Protein AF-A0A842HCB1-F1 (afdb_monomer_lite)

Organism: NCBI:txid1804625

Secondary structure (DSSP, 8-state):
--STTSSSTT-----------------TT--THHHHHHHHHHHHHTTGGGGGGT----HHHHHHHHHHHHHHHHHHHHHHHHHHHTSS--SS-----HHHHHHHHHHHHHHHHHHHH-SSS-HHHHHHHHHHHHHHHHHHHHHHHHHSTTTGGGHHHHHHHHHHHHHHHHHHHHHHHHHHHHHHHHHHHHTTSSS-----------------

Foldseek 3Di:
DPPPPPPVPLDDDDDDPDDDDDDPPDPVQPDLLLLLVLLVLLVSLLCQLVLCVQDPLDDLLSVLSNVSNVLSVVSNVVSVVCCVVVLGVDNNCNVDDPVVVVVVVVVVVVLVCCLRPDPPDSNNCSSLVVLLVSLQVSLVSLCVLCPGPSSVVPNVVSNVSSVVSVVSSVSSVVVVVVVVVVVVVVVVVVVPPPDDDDDDDDDDDDDDDDDD

Radius of gyration: 28.28 Å; chains: 1; bounding box: 53×35×121 Å

Structure (mmCIF, N/CA/C/O backbone):
data_AF-A0A842HCB1-F1
#
_entry.id   AF-A0A842HCB1-F1
#
loop_
_atom_site.group_PDB
_atom_site.id
_atom_site.type_symbol
_atom_site.label_atom_id
_atom_site.label_alt_id
_atom_site.label_comp_id
_atom_site.label_asym_id
_atom_site.label_entity_id
_atom_site.label_seq_id
_atom_site.pdbx_PDB_ins_code
_atom_site.Cartn_x
_atom_site.Cartn_y
_atom_site.Cartn_z
_atom_site.occupancy
_atom_site.B_iso_or_equiv
_atom_site.auth_seq_id
_atom_site.auth_comp_id
_atom_site.auth_asym_id
_atom_site.auth_atom_id
_atom_site.pdbx_PDB_model_num
ATOM 1 N N . MET A 1 1 ? -37.437 2.138 -0.240 1.00 37.62 1 MET A N 1
ATOM 2 C CA . MET A 1 1 ? -36.487 1.005 -0.317 1.00 37.62 1 MET A CA 1
ATOM 3 C C . MET A 1 1 ? -35.911 0.884 -1.732 1.00 37.62 1 MET A C 1
ATOM 5 O O . MET A 1 1 ? -36.243 -0.054 -2.439 1.00 37.62 1 MET A O 1
ATOM 9 N N . LYS A 1 2 ? -35.120 1.863 -2.202 1.00 29.67 2 LYS A N 1
ATOM 10 C CA . LYS A 1 2 ? -34.579 1.863 -3.582 1.00 29.67 2 LYS A CA 1
ATOM 11 C C . LYS A 1 2 ? -33.062 2.095 -3.675 1.00 29.67 2 LYS A C 1
ATOM 13 O O . LYS A 1 2 ? -32.534 2.129 -4.775 1.00 29.67 2 LYS A O 1
ATOM 18 N N . ASN A 1 3 ? -32.350 2.160 -2.546 1.00 33.22 3 ASN A N 1
ATOM 19 C CA . ASN A 1 3 ? -30.924 2.520 -2.537 1.00 33.22 3 ASN A CA 1
ATOM 20 C C . ASN A 1 3 ? -29.989 1.335 -2.223 1.00 33.22 3 ASN A C 1
ATOM 22 O O . ASN A 1 3 ? -28.781 1.510 -2.189 1.00 33.22 3 ASN A O 1
ATOM 26 N N . ALA A 1 4 ? -30.527 0.124 -2.036 1.00 34.19 4 ALA A N 1
ATOM 27 C CA . ALA A 1 4 ? -29.733 -1.076 -1.748 1.00 34.19 4 ALA A CA 1
ATOM 28 C C . ALA A 1 4 ? -29.149 -1.753 -3.006 1.00 34.19 4 ALA A C 1
ATOM 30 O O . ALA A 1 4 ? -28.374 -2.693 -2.889 1.00 34.19 4 ALA A O 1
ATOM 31 N N . LEU A 1 5 ? -29.508 -1.292 -4.211 1.00 30.34 5 LEU A N 1
ATOM 32 C CA . LEU A 1 5 ? -29.112 -1.951 -5.462 1.00 30.34 5 LEU A CA 1
ATOM 33 C C . LEU A 1 5 ? -27.817 -1.397 -6.084 1.00 30.34 5 LEU A C 1
ATOM 35 O O . LEU A 1 5 ? -27.331 -1.946 -7.065 1.00 30.34 5 LEU A O 1
ATOM 39 N N . LEU A 1 6 ? -27.259 -0.312 -5.536 1.00 33.09 6 LEU A N 1
ATOM 40 C CA . LEU A 1 6 ? -26.118 0.400 -6.133 1.00 33.09 6 LEU A CA 1
ATOM 41 C C . LEU A 1 6 ? -24.755 0.002 -5.538 1.00 33.09 6 LEU A C 1
ATOM 43 O O . LEU A 1 6 ? -23.721 0.461 -6.007 1.00 33.09 6 LEU A O 1
ATOM 47 N N . LEU A 1 7 ? -24.744 -0.893 -4.546 1.00 36.12 7 LEU A N 1
ATOM 48 C CA . LEU A 1 7 ? -23.543 -1.306 -3.808 1.00 36.12 7 LEU A CA 1
ATOM 49 C C . LEU A 1 7 ? -22.993 -2.686 -4.203 1.00 36.12 7 LEU A C 1
ATOM 51 O O . LEU A 1 7 ? -21.946 -3.090 -3.713 1.00 36.12 7 LEU A O 1
ATOM 55 N N . CYS A 1 8 ? -23.638 -3.384 -5.144 1.00 32.19 8 CYS A N 1
ATOM 56 C CA . CYS A 1 8 ? -23.130 -4.644 -5.705 1.00 32.19 8 CYS A CA 1
ATOM 57 C C . CYS A 1 8 ? -22.137 -4.453 -6.869 1.00 32.19 8 CYS A C 1
ATOM 59 O O . CYS A 1 8 ? -21.658 -5.436 -7.422 1.00 32.19 8 CYS A O 1
ATOM 61 N N . SER A 1 9 ? -21.811 -3.212 -7.250 1.00 37.34 9 SER A N 1
ATOM 62 C CA . SER A 1 9 ? -20.965 -2.917 -8.418 1.00 37.34 9 SER A CA 1
ATOM 63 C C . SER A 1 9 ? -19.473 -2.713 -8.098 1.00 37.34 9 SER A C 1
ATOM 65 O O . SER A 1 9 ? -18.759 -2.140 -8.916 1.00 37.34 9 SER A O 1
ATOM 67 N N . LEU A 1 10 ? -18.989 -3.179 -6.940 1.00 41.22 10 LEU A N 1
ATOM 68 C CA . LEU A 1 10 ? -17.553 -3.203 -6.594 1.00 41.22 10 LEU A CA 1
ATOM 69 C C . LEU A 1 10 ? -16.884 -4.572 -6.825 1.00 41.22 10 LEU A C 1
ATOM 71 O O . LEU A 1 10 ? -15.745 -4.782 -6.431 1.00 41.22 10 LEU A O 1
ATOM 75 N N . LEU A 1 11 ? -17.558 -5.505 -7.500 1.00 48.34 11 LEU A N 1
ATOM 76 C CA . LEU A 1 11 ? -17.007 -6.821 -7.840 1.00 48.34 11 LEU A CA 1
ATOM 77 C C . LEU A 1 11 ? -17.135 -7.068 -9.341 1.00 48.34 11 LEU A C 1
ATOM 79 O O . LEU A 1 11 ? -17.901 -7.907 -9.808 1.00 48.34 11 LEU A O 1
ATOM 83 N N . GLY A 1 12 ? -16.388 -6.278 -10.105 1.00 38.78 12 GLY A N 1
ATOM 84 C CA . GLY A 1 12 ? -16.224 -6.463 -11.536 1.00 38.78 12 GLY A CA 1
ATOM 85 C C . GLY A 1 12 ? -14.784 -6.820 -11.862 1.00 38.78 12 GLY A C 1
ATOM 86 O O . GLY A 1 12 ? -14.000 -5.929 -12.161 1.00 38.78 12 GLY A O 1
ATOM 87 N N . PHE A 1 13 ? -14.452 -8.112 -11.891 1.00 36.31 13 PHE A N 1
ATOM 88 C CA . PHE A 1 13 ? -13.525 -8.572 -12.920 1.00 36.31 13 PHE A CA 1
ATOM 89 C C . PHE A 1 13 ? -14.104 -9.772 -13.656 1.00 36.31 13 PHE A C 1
ATOM 91 O O . PHE A 1 13 ? -14.438 -10.818 -13.100 1.00 36.31 13 PHE A O 1
ATOM 98 N N . VAL A 1 14 ? -14.288 -9.512 -14.941 1.00 35.72 14 VAL A N 1
ATOM 99 C CA . VAL A 1 14 ? -14.890 -10.339 -15.967 1.00 35.72 14 VAL A CA 1
ATOM 100 C C . VAL A 1 14 ? -14.037 -11.586 -16.188 1.00 35.72 14 VAL A C 1
ATOM 102 O O . VAL A 1 14 ? -12.849 -11.500 -16.487 1.00 35.72 14 VAL A O 1
ATOM 105 N N . ILE A 1 15 ? -14.663 -12.759 -16.089 1.00 50.19 15 ILE A N 1
ATOM 106 C CA . ILE A 1 15 ? -14.101 -14.008 -16.600 1.00 50.19 15 ILE A CA 1
ATOM 107 C C . ILE A 1 15 ? -14.347 -14.017 -18.112 1.00 50.19 15 ILE A C 1
ATOM 109 O O . ILE A 1 15 ? -15.446 -14.346 -18.553 1.00 50.19 15 ILE A O 1
ATOM 113 N N . LEU A 1 16 ? -13.331 -13.693 -18.913 1.00 34.50 16 LEU A N 1
ATOM 114 C CA . LEU A 1 16 ? -13.264 -14.159 -20.300 1.00 34.50 16 LEU A CA 1
ATOM 115 C C . LEU A 1 16 ? -12.104 -15.147 -20.428 1.00 34.50 16 LEU A C 1
ATOM 117 O O . LEU A 1 16 ? -10.933 -14.782 -20.457 1.00 34.50 16 LEU A O 1
ATOM 121 N N . SER A 1 17 ? -12.460 -16.429 -20.489 1.00 41.06 17 SER A N 1
ATOM 122 C CA . SER A 1 17 ? -11.560 -17.516 -20.857 1.00 41.06 17 SER A CA 1
ATOM 123 C C . SER A 1 17 ? -11.519 -17.635 -22.379 1.00 41.06 17 SER A C 1
ATOM 125 O O . SER A 1 17 ? -12.230 -18.429 -22.986 1.00 41.06 17 SER A O 1
ATOM 127 N N . THR A 1 18 ? -10.667 -16.842 -23.020 1.00 40.47 18 THR A N 1
ATOM 128 C CA . THR A 1 18 ? -10.180 -17.163 -24.365 1.00 40.47 18 THR A CA 1
ATOM 129 C C . THR A 1 18 ? -8.741 -17.622 -24.228 1.00 40.47 18 THR A C 1
ATOM 131 O O . THR A 1 18 ? -7.863 -16.837 -23.877 1.00 40.47 18 THR A O 1
ATOM 134 N N . GLY A 1 19 ? -8.517 -18.920 -24.447 1.00 50.53 19 GLY A N 1
ATOM 135 C CA . GLY A 1 19 ? -7.182 -19.497 -24.495 1.00 50.53 19 GLY A CA 1
ATOM 136 C C . GLY A 1 19 ? -6.344 -18.789 -25.555 1.00 50.53 19 GLY A C 1
ATOM 137 O O . GLY A 1 19 ? -6.657 -18.863 -26.740 1.00 50.53 19 GLY A O 1
ATOM 138 N N . CYS A 1 20 ? -5.288 -18.111 -25.113 1.00 36.91 20 CYS A N 1
ATOM 139 C CA . CYS A 1 20 ? -4.222 -17.608 -25.971 1.00 36.91 20 CYS A CA 1
ATOM 140 C C . CYS A 1 20 ? -2.962 -18.462 -25.739 1.00 36.91 20 CYS A C 1
ATOM 142 O O . CYS A 1 20 ? -2.790 -19.014 -24.646 1.00 36.91 20 CYS A O 1
ATOM 144 N N . PRO A 1 21 ? -2.114 -18.642 -26.766 1.00 41.19 21 PRO A N 1
ATOM 145 C CA . PRO A 1 21 ? -1.008 -19.586 -26.737 1.00 41.19 21 PRO A CA 1
ATOM 146 C C . PRO A 1 21 ? 0.012 -19.212 -25.658 1.00 41.19 21 PRO A C 1
ATOM 148 O O . PRO A 1 21 ? 0.252 -18.042 -25.374 1.00 41.19 21 PRO A O 1
ATOM 151 N N . ARG A 1 22 ? 0.608 -20.245 -25.057 1.00 45.16 22 ARG A N 1
ATOM 152 C CA . ARG A 1 22 ? 1.640 -20.153 -24.022 1.00 45.16 22 ARG A CA 1
ATOM 153 C C . ARG A 1 22 ? 2.806 -19.305 -24.538 1.00 45.16 22 ARG A C 1
ATOM 155 O O . ARG A 1 22 ? 3.572 -19.766 -25.381 1.00 45.16 22 ARG A O 1
ATOM 162 N N . GLN A 1 23 ? 2.907 -18.076 -24.040 1.00 45.44 23 GLN A N 1
ATOM 163 C CA . GLN A 1 23 ? 4.021 -17.180 -24.325 1.00 45.44 23 GLN A CA 1
ATOM 164 C C . GLN A 1 23 ? 5.324 -17.830 -23.820 1.00 45.44 23 GLN A C 1
ATOM 166 O O . GLN A 1 23 ? 5.290 -18.517 -22.788 1.00 45.44 23 GLN A O 1
ATOM 171 N N . PRO A 1 24 ? 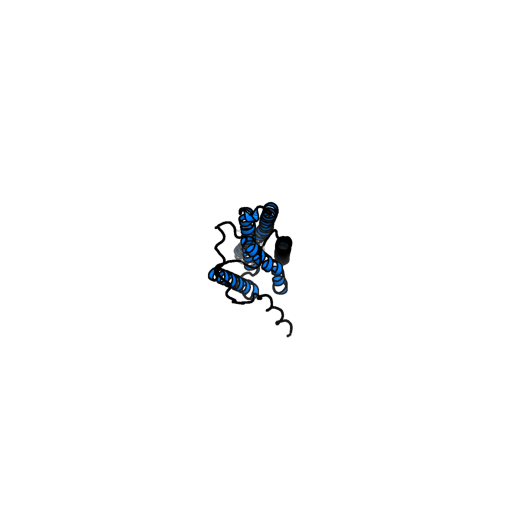6.451 -17.696 -24.548 1.00 46.16 24 PRO A N 1
ATOM 172 C CA . PRO A 1 24 ? 7.738 -18.193 -24.083 1.00 46.16 24 PRO A CA 1
ATOM 173 C C . PRO A 1 24 ? 8.020 -17.606 -22.704 1.00 46.16 24 PRO A C 1
ATOM 175 O O . PRO A 1 24 ? 7.781 -16.420 -22.490 1.00 46.16 24 PRO A O 1
ATOM 178 N N . ALA A 1 25 ? 8.482 -18.438 -21.774 1.00 50.19 25 ALA A N 1
ATOM 179 C CA . ALA A 1 25 ? 8.881 -17.968 -20.459 1.00 50.19 25 ALA A CA 1
ATOM 180 C C . ALA A 1 25 ? 10.009 -16.945 -20.639 1.00 50.19 25 ALA A C 1
ATOM 182 O O . ALA A 1 25 ? 11.112 -17.312 -21.049 1.00 50.19 25 ALA A O 1
ATOM 183 N N . THR A 1 26 ? 9.702 -15.673 -20.386 1.00 51.72 26 THR A N 1
ATOM 184 C CA . THR A 1 26 ? 10.686 -14.603 -20.223 1.00 51.72 26 THR A CA 1
ATOM 185 C C . THR A 1 26 ? 11.704 -15.054 -19.177 1.00 51.72 26 THR A C 1
ATOM 187 O O . THR A 1 26 ? 11.349 -15.801 -18.254 1.00 51.72 26 THR A O 1
ATOM 190 N N . ALA A 1 27 ? 12.975 -14.682 -19.337 1.00 49.25 27 ALA A N 1
ATOM 191 C CA . ALA A 1 27 ? 14.008 -15.146 -18.425 1.00 49.25 27 ALA A CA 1
ATOM 192 C C . ALA A 1 27 ? 13.639 -14.765 -16.973 1.00 49.25 27 ALA A C 1
ATOM 194 O O . ALA A 1 27 ? 13.058 -13.700 -16.742 1.00 49.25 27 ALA A O 1
ATOM 195 N N . PRO A 1 28 ? 13.928 -15.630 -15.983 1.00 44.00 28 PRO A N 1
ATOM 196 C CA . PRO A 1 28 ? 13.641 -15.325 -14.588 1.00 44.00 28 PRO A CA 1
ATOM 197 C C . PRO A 1 28 ? 14.358 -14.025 -14.189 1.00 44.00 28 PRO A C 1
ATOM 199 O O . PRO A 1 28 ? 15.584 -13.989 -14.132 1.00 44.00 28 PRO A O 1
ATOM 202 N N . GLY A 1 29 ? 13.580 -12.962 -13.955 1.00 49.84 29 GLY A N 1
ATOM 203 C CA . GLY A 1 29 ? 14.065 -11.616 -13.616 1.00 49.84 29 GLY A CA 1
ATOM 204 C C . GLY A 1 29 ? 13.642 -10.490 -14.570 1.00 49.84 29 GLY A C 1
ATOM 205 O O . GLY A 1 29 ? 13.914 -9.329 -14.272 1.00 49.84 29 GLY A O 1
ATOM 206 N N . GLU A 1 30 ? 12.976 -10.798 -15.684 1.00 56.25 30 GLU A N 1
ATOM 207 C CA . GLU A 1 30 ? 12.656 -9.804 -16.722 1.00 56.25 30 GLU A CA 1
ATOM 208 C C . GLU A 1 30 ? 11.189 -9.370 -16.772 1.00 56.25 30 GLU A C 1
ATOM 210 O O . GLU A 1 30 ? 10.872 -8.450 -17.523 1.00 56.25 30 GLU A O 1
ATOM 215 N N . SER A 1 31 ? 10.279 -10.006 -16.030 1.00 65.19 31 SER A N 1
ATOM 216 C CA . SER A 1 31 ? 8.859 -9.752 -16.259 1.00 65.19 31 SER A CA 1
ATOM 217 C C . SER A 1 31 ? 8.261 -8.712 -15.285 1.00 65.19 31 SER A C 1
ATOM 219 O O . SER A 1 31 ? 8.460 -8.797 -14.071 1.00 65.19 31 SER A O 1
ATOM 221 N N . PRO A 1 32 ? 7.581 -7.667 -15.807 1.00 76.25 32 PRO A N 1
ATOM 222 C CA . PRO A 1 32 ? 7.214 -6.469 -15.050 1.00 76.25 32 PRO A CA 1
ATOM 223 C C . PRO A 1 32 ? 5.939 -6.633 -14.205 1.00 76.25 32 PRO A C 1
ATOM 225 O O . PRO A 1 32 ? 5.303 -5.637 -13.851 1.00 76.25 32 PRO A O 1
ATOM 228 N N . GLU A 1 33 ? 5.519 -7.856 -13.862 1.00 86.88 33 GLU A N 1
ATOM 229 C CA . GLU A 1 33 ? 4.216 -8.082 -13.213 1.00 86.88 33 GLU A CA 1
ATOM 230 C C . GLU A 1 33 ? 4.127 -7.511 -11.802 1.00 86.88 33 GLU A C 1
ATOM 232 O O . GLU A 1 33 ? 3.021 -7.289 -11.308 1.00 86.88 33 GLU A O 1
ATOM 237 N N . GLY A 1 34 ? 5.262 -7.192 -11.173 1.00 90.94 34 GLY A N 1
ATOM 238 C CA . GLY A 1 34 ? 5.273 -6.425 -9.929 1.00 90.94 34 GLY A CA 1
ATOM 239 C C . GLY A 1 34 ? 4.499 -5.107 -10.056 1.00 90.94 34 GLY A C 1
ATOM 240 O O . GLY A 1 34 ? 3.710 -4.777 -9.171 1.00 90.94 34 GLY A O 1
ATOM 241 N N . TYR A 1 35 ? 4.618 -4.402 -11.189 1.00 94.62 35 TYR A N 1
ATOM 242 C CA . TYR A 1 35 ? 3.840 -3.184 -11.441 1.00 94.62 35 TYR A CA 1
ATOM 243 C C . TYR A 1 35 ? 2.345 -3.462 -11.597 1.00 94.62 35 TYR A C 1
ATOM 245 O O . TYR A 1 35 ? 1.530 -2.712 -11.061 1.00 94.62 35 TYR A O 1
ATOM 253 N N . ALA A 1 36 ? 1.970 -4.545 -12.286 1.00 93.75 36 ALA A N 1
ATOM 254 C CA . ALA A 1 36 ? 0.572 -4.956 -12.403 1.00 93.75 36 ALA A CA 1
ATOM 255 C C . ALA A 1 36 ? -0.029 -5.293 -11.030 1.00 93.75 36 ALA A C 1
ATOM 257 O O . ALA A 1 36 ? -1.171 -4.937 -10.739 1.00 93.75 36 ALA A O 1
ATOM 258 N N . LEU A 1 37 ? 0.752 -5.935 -10.161 1.00 93.12 37 LEU A N 1
ATOM 259 C CA . LEU A 1 37 ? 0.340 -6.305 -8.813 1.00 93.12 37 LEU A CA 1
ATOM 260 C C . LEU A 1 37 ? 0.177 -5.086 -7.904 1.00 93.12 37 LEU A C 1
ATOM 262 O O . LEU A 1 37 ? -0.865 -4.952 -7.261 1.00 93.12 37 LEU A O 1
ATOM 266 N N . LEU A 1 38 ? 1.146 -4.166 -7.911 1.00 95.50 38 LEU A N 1
ATOM 267 C CA . LEU A 1 38 ? 1.045 -2.897 -7.186 1.00 95.50 38 LEU A CA 1
ATOM 268 C C . LEU A 1 38 ? -0.152 -2.077 -7.680 1.00 95.50 38 LEU A C 1
ATOM 270 O O . LEU A 1 38 ? -0.946 -1.596 -6.875 1.00 95.50 38 LEU A O 1
ATOM 274 N N . TYR A 1 39 ? -0.337 -1.982 -8.999 1.00 96.06 39 TYR A N 1
ATOM 275 C CA . TYR A 1 39 ? -1.481 -1.295 -9.593 1.00 96.06 39 TYR A CA 1
ATOM 276 C C . TYR A 1 39 ? -2.811 -1.928 -9.184 1.00 96.06 39 TYR A C 1
ATOM 278 O O . TYR A 1 39 ? -3.759 -1.210 -8.869 1.00 96.06 39 TYR A O 1
ATOM 286 N N . ASN A 1 40 ? -2.898 -3.259 -9.167 1.00 93.31 40 ASN A N 1
ATOM 287 C CA . ASN A 1 40 ? -4.113 -3.967 -8.787 1.00 93.31 40 ASN A CA 1
ATOM 288 C C . ASN A 1 40 ? -4.511 -3.704 -7.331 1.00 93.31 40 ASN A C 1
ATOM 290 O O . ASN A 1 40 ? -5.700 -3.514 -7.072 1.00 93.31 40 ASN A O 1
ATOM 294 N N . VAL A 1 41 ? -3.553 -3.679 -6.402 1.00 93.31 41 VAL A N 1
ATOM 295 C CA . VAL A 1 41 ? -3.837 -3.367 -4.992 1.00 93.31 41 VAL A CA 1
ATOM 296 C C . VAL A 1 41 ? -4.166 -1.889 -4.824 1.00 93.31 41 VAL A C 1
ATOM 298 O O . VAL A 1 41 ? -5.225 -1.575 -4.290 1.00 93.31 41 VAL A O 1
ATOM 301 N N . ALA A 1 42 ? -3.348 -0.984 -5.367 1.00 95.38 42 ALA A N 1
ATOM 302 C CA . ALA A 1 42 ? -3.601 0.454 -5.281 1.00 95.38 42 ALA A CA 1
ATOM 303 C C . ALA A 1 42 ? -4.962 0.840 -5.889 1.00 95.38 42 ALA A C 1
ATOM 305 O O . ALA A 1 42 ? -5.693 1.667 -5.349 1.00 95.38 42 ALA A O 1
ATOM 306 N N . SER A 1 43 ? -5.364 0.177 -6.976 1.00 94.88 43 SER A N 1
ATOM 307 C CA . SER A 1 43 ? -6.672 0.399 -7.598 1.00 94.88 43 SER A CA 1
ATOM 308 C C . SER A 1 43 ? -7.852 -0.070 -6.746 1.00 94.88 43 SER A C 1
ATOM 310 O O . SER A 1 43 ? -8.956 0.426 -6.953 1.00 94.88 43 SER A O 1
ATOM 312 N N . GLN A 1 44 ? -7.649 -1.023 -5.835 1.00 91.12 44 GLN A N 1
ATOM 313 C CA . GLN A 1 44 ? -8.665 -1.453 -4.870 1.00 91.12 44 GLN A CA 1
ATOM 314 C C . GLN A 1 44 ? -8.678 -0.523 -3.656 1.00 91.12 44 GLN A C 1
ATOM 316 O O . GLN A 1 44 ? -9.735 -0.042 -3.255 1.00 91.12 44 GLN A O 1
ATOM 321 N N . GLU A 1 45 ? -7.504 -0.213 -3.110 1.00 94.00 45 GLU A N 1
ATOM 322 C CA . GLU A 1 45 ? -7.374 0.616 -1.911 1.00 94.00 45 GLU A CA 1
ATOM 323 C C . GLU A 1 45 ? -7.733 2.085 -2.154 1.00 94.00 45 GLU A C 1
ATOM 325 O O . GLU A 1 45 ? -8.147 2.763 -1.223 1.00 94.00 45 GLU A O 1
ATOM 330 N N . GLN A 1 46 ? -7.684 2.594 -3.392 1.00 95.44 46 GLN A N 1
ATOM 331 C CA . GLN A 1 46 ? -8.175 3.951 -3.688 1.00 95.44 46 GLN A CA 1
ATOM 332 C C . GLN A 1 46 ? -9.664 4.156 -3.351 1.00 95.44 46 GLN A C 1
ATOM 334 O O . GLN A 1 46 ? -10.124 5.291 -3.269 1.00 95.44 46 GLN A O 1
ATOM 339 N N . ASP A 1 47 ? -10.416 3.062 -3.214 1.00 93.56 47 ASP A N 1
ATOM 340 C CA . ASP A 1 47 ? -11.855 3.048 -2.968 1.00 93.56 47 ASP A CA 1
ATOM 341 C C . ASP A 1 47 ? -12.205 2.671 -1.516 1.00 93.56 47 ASP A C 1
ATOM 343 O O . ASP A 1 47 ? -13.387 2.534 -1.184 1.00 93.56 47 ASP A O 1
ATOM 347 N N . VAL A 1 48 ? -11.213 2.490 -0.635 1.00 90.88 48 VAL A N 1
ATOM 348 C CA . VAL A 1 48 ? -11.443 2.027 0.744 1.00 90.88 48 VAL A CA 1
ATOM 349 C C . VAL A 1 48 ? -12.256 3.020 1.580 1.00 90.88 48 VAL A C 1
ATOM 351 O O . VAL A 1 48 ? -13.019 2.631 2.466 1.00 90.88 48 VAL A O 1
ATOM 354 N N . ASP A 1 49 ? -12.181 4.311 1.263 1.00 91.62 49 ASP A N 1
ATOM 355 C CA . ASP A 1 49 ? -12.953 5.356 1.935 1.00 91.62 49 ASP A CA 1
ATOM 356 C C . ASP A 1 49 ? -14.466 5.253 1.684 1.00 91.62 49 ASP A C 1
ATOM 358 O O . ASP A 1 49 ? -15.253 5.768 2.483 1.00 91.62 49 ASP A O 1
ATOM 362 N N . LYS A 1 50 ? -14.905 4.511 0.658 1.00 91.25 50 LYS A N 1
ATOM 363 C CA . LYS A 1 50 ? -16.325 4.192 0.433 1.00 91.25 50 LYS A CA 1
ATOM 364 C C . LYS A 1 50 ? -16.916 3.368 1.573 1.00 91.25 50 LYS A C 1
ATOM 366 O O . LYS A 1 50 ? -18.121 3.447 1.819 1.00 91.25 50 LYS A O 1
ATOM 371 N N . LEU A 1 51 ? -16.091 2.624 2.316 1.00 87.25 51 LEU A N 1
ATOM 372 C CA . LEU A 1 51 ? -16.520 1.927 3.531 1.00 87.25 51 LEU A CA 1
ATOM 373 C C . LEU A 1 51 ? -17.088 2.904 4.571 1.00 87.25 51 LEU A C 1
ATOM 375 O O . LEU A 1 51 ? -18.036 2.568 5.284 1.00 87.25 51 LEU A O 1
ATOM 379 N N . LEU A 1 52 ? -16.573 4.137 4.604 1.00 88.31 52 LEU A N 1
ATOM 380 C CA . LEU A 1 52 ? -16.999 5.186 5.533 1.00 88.31 52 LEU A CA 1
ATOM 381 C C . LEU A 1 52 ? -18.418 5.702 5.254 1.00 88.31 52 LEU A C 1
ATOM 383 O O . LEU A 1 52 ? -18.991 6.401 6.082 1.00 88.31 52 LEU A O 1
ATOM 387 N N . TRP A 1 53 ? -19.010 5.374 4.100 1.00 88.31 53 TRP A N 1
ATOM 388 C CA . TRP A 1 53 ? -20.420 5.682 3.823 1.00 88.31 53 TRP A CA 1
ATOM 389 C C . TRP A 1 53 ? -21.383 4.744 4.551 1.00 88.31 53 TRP A C 1
ATOM 391 O O . TRP A 1 53 ? -22.567 5.049 4.672 1.00 88.31 53 TRP A O 1
ATOM 401 N N . ILE A 1 54 ? -20.888 3.587 4.994 1.00 85.12 54 ILE A N 1
ATOM 402 C CA . ILE A 1 54 ? -21.680 2.517 5.611 1.00 85.12 54 ILE A CA 1
ATOM 403 C C . ILE A 1 54 ? -21.295 2.346 7.082 1.00 85.12 54 ILE A C 1
ATOM 405 O O . ILE A 1 54 ? -22.124 1.960 7.905 1.00 85.12 54 ILE A O 1
ATOM 409 N N . LYS A 1 55 ? -20.028 2.605 7.412 1.00 83.50 55 LYS A N 1
ATOM 410 C CA . LYS A 1 55 ? -19.435 2.365 8.724 1.00 83.50 55 LYS A CA 1
ATOM 411 C C . LYS A 1 55 ? -18.861 3.657 9.291 1.00 83.50 55 LYS A C 1
ATOM 413 O O . LYS A 1 55 ? -18.174 4.395 8.596 1.00 83.50 55 LYS A O 1
ATOM 418 N N . GLU A 1 56 ? -19.080 3.884 10.582 1.00 85.25 56 GLU A N 1
ATOM 419 C CA . GLU A 1 56 ? -18.591 5.066 11.296 1.00 85.25 56 GLU A CA 1
ATOM 420 C C . GLU A 1 56 ? -17.532 4.665 12.340 1.00 85.25 56 GLU A C 1
ATOM 422 O O . GLU A 1 56 ? -17.847 4.476 13.517 1.00 85.25 56 GLU A O 1
ATOM 427 N N . PRO A 1 57 ? -16.251 4.514 11.952 1.00 84.31 57 PRO A N 1
ATOM 428 C CA . PRO A 1 57 ? -15.198 4.095 12.880 1.00 84.31 57 PRO A CA 1
ATOM 429 C C . PRO A 1 57 ? -14.758 5.218 13.840 1.00 84.31 57 PRO A C 1
ATOM 431 O O . PRO A 1 57 ? -14.022 4.962 14.790 1.00 84.31 57 PRO A O 1
ATOM 434 N N . GLY A 1 58 ? -15.223 6.452 13.629 1.00 87.62 58 GLY A N 1
ATOM 435 C CA . GLY A 1 58 ? -14.798 7.653 14.352 1.00 87.62 58 GLY A CA 1
ATOM 436 C C . GLY A 1 58 ? -13.898 8.559 13.500 1.00 87.62 58 GLY A C 1
ATOM 437 O O . GLY A 1 58 ? -13.393 8.130 12.459 1.00 87.62 58 GLY A O 1
ATOM 438 N N . PRO A 1 59 ? -13.709 9.827 13.904 1.00 90.44 59 PRO A N 1
ATOM 439 C CA . PRO A 1 59 ? -13.093 10.853 13.060 1.00 90.44 59 PRO A CA 1
ATOM 440 C C . PRO A 1 59 ? -11.621 10.578 12.732 1.00 90.44 59 PRO A C 1
ATOM 442 O O . PRO A 1 59 ? -11.208 10.786 11.597 1.00 90.44 59 PRO A O 1
ATOM 445 N N . GLU A 1 60 ? -10.850 10.076 13.698 1.00 91.94 60 GLU A N 1
ATOM 446 C CA . GLU A 1 60 ? -9.423 9.782 13.532 1.00 91.94 60 GLU A CA 1
ATOM 447 C C . GLU A 1 60 ? -9.192 8.661 12.503 1.00 91.94 60 GLU A C 1
ATOM 449 O O . GLU A 1 60 ? -8.507 8.871 11.504 1.00 91.94 60 GLU A O 1
ATOM 454 N N . ILE A 1 61 ? -9.851 7.510 12.678 1.00 92.31 61 ILE A N 1
ATOM 455 C CA . ILE A 1 61 ? -9.754 6.381 11.737 1.00 92.31 61 ILE A CA 1
ATOM 456 C C . ILE A 1 61 ? -10.310 6.773 10.363 1.00 92.31 61 ILE A C 1
ATOM 458 O O . ILE A 1 61 ? -9.725 6.432 9.342 1.00 92.31 61 ILE A O 1
ATOM 462 N N . SER A 1 62 ? -11.400 7.545 10.314 1.00 93.50 62 SER A N 1
ATOM 463 C CA . SER A 1 62 ? -11.969 8.016 9.043 1.00 93.50 62 SER A CA 1
ATOM 464 C C . SER A 1 62 ? -11.004 8.915 8.265 1.00 93.50 62 SER A C 1
ATOM 466 O O . SER A 1 62 ? -10.957 8.843 7.040 1.00 93.50 62 SER A O 1
ATOM 468 N N . ALA A 1 63 ? -10.253 9.780 8.952 1.00 96.31 63 ALA A N 1
ATOM 469 C CA . ALA A 1 63 ? -9.248 10.626 8.314 1.00 96.31 63 ALA A CA 1
ATOM 470 C C . ALA A 1 63 ? -8.091 9.788 7.754 1.00 96.31 63 ALA A C 1
ATOM 472 O O . ALA A 1 63 ? -7.694 9.988 6.610 1.00 96.31 63 ALA A O 1
ATOM 473 N N . TRP A 1 64 ? -7.623 8.805 8.523 1.00 97.12 64 TRP A N 1
ATOM 474 C CA . TRP A 1 64 ? -6.562 7.895 8.100 1.00 97.12 64 TRP A CA 1
ATOM 475 C C . TRP A 1 64 ? -6.968 7.017 6.910 1.00 97.12 64 TRP A C 1
ATOM 477 O O . TRP A 1 64 ? -6.238 6.937 5.930 1.00 97.12 64 TRP A O 1
ATOM 487 N N . VAL A 1 65 ? -8.177 6.447 6.911 1.00 95.19 65 VAL A N 1
ATOM 488 C CA . VAL A 1 65 ? -8.703 5.677 5.766 1.00 95.19 65 VAL A CA 1
ATOM 489 C C . VAL A 1 65 ? -8.790 6.538 4.497 1.00 95.19 65 VAL A C 1
ATOM 491 O O . VAL A 1 65 ? -8.466 6.073 3.407 1.00 95.19 65 VAL A O 1
ATOM 494 N N . LYS A 1 66 ? -9.166 7.819 4.612 1.00 97.25 66 LYS A N 1
ATOM 495 C CA . LYS A 1 66 ? -9.161 8.750 3.468 1.00 97.25 66 LYS A CA 1
ATOM 496 C C . LYS A 1 66 ? -7.756 9.062 2.960 1.00 97.25 66 LYS A C 1
ATOM 498 O O . LYS A 1 66 ? -7.573 9.233 1.756 1.00 97.25 66 LYS A O 1
ATOM 503 N N . GLU A 1 67 ? -6.778 9.159 3.856 1.00 98.19 67 GLU A N 1
ATOM 504 C CA . GLU A 1 67 ? -5.370 9.334 3.493 1.00 98.19 67 GLU A CA 1
ATOM 505 C C . GLU A 1 67 ? -4.857 8.126 2.697 1.00 98.19 67 GLU A C 1
ATOM 507 O O . GLU A 1 67 ? -4.259 8.314 1.638 1.00 98.19 67 GLU A O 1
ATOM 512 N N . ILE A 1 68 ? -5.187 6.903 3.135 1.00 97.88 68 ILE A N 1
ATOM 513 C CA . ILE A 1 68 ? -4.891 5.660 2.403 1.00 97.88 68 ILE A CA 1
ATOM 514 C C . ILE A 1 68 ? -5.513 5.696 1.005 1.00 97.88 68 ILE A C 1
ATOM 516 O O . ILE A 1 68 ? -4.805 5.485 0.018 1.00 97.88 68 ILE A O 1
ATOM 520 N N . ALA A 1 69 ? -6.814 5.989 0.909 1.00 97.81 69 ALA A N 1
ATOM 521 C CA . ALA A 1 69 ? -7.529 6.047 -0.365 1.00 97.81 69 ALA A CA 1
ATOM 522 C C . ALA A 1 69 ? -6.909 7.075 -1.324 1.00 97.81 69 ALA A C 1
ATOM 524 O O . ALA A 1 69 ? -6.668 6.795 -2.500 1.00 97.81 69 ALA A O 1
ATOM 525 N N . THR A 1 70 ? -6.591 8.263 -0.806 1.00 98.62 70 THR A N 1
ATOM 526 C CA . THR A 1 70 ? -5.990 9.350 -1.589 1.00 98.62 70 THR A CA 1
ATOM 527 C C . THR A 1 70 ? -4.622 8.950 -2.124 1.00 98.62 70 THR A C 1
ATOM 529 O O . THR A 1 70 ? -4.373 9.082 -3.321 1.00 98.62 70 THR A O 1
ATOM 532 N N . PHE A 1 71 ? -3.757 8.404 -1.272 1.00 98.75 71 PHE A N 1
ATOM 533 C CA . PHE A 1 71 ? -2.412 8.029 -1.688 1.00 98.75 71 PHE A CA 1
ATOM 534 C C . PHE A 1 71 ? -2.421 6.866 -2.694 1.00 98.75 71 PHE A C 1
ATOM 536 O O . PHE A 1 71 ? -1.751 6.922 -3.723 1.00 98.75 71 PHE A O 1
ATOM 543 N N . ASN A 1 72 ? -3.259 5.849 -2.481 1.00 98.31 72 ASN A N 1
ATOM 544 C CA . ASN A 1 72 ? -3.396 4.749 -3.439 1.00 98.31 72 ASN A CA 1
ATOM 545 C C . ASN A 1 72 ? -3.957 5.215 -4.794 1.00 98.31 72 ASN A C 1
ATOM 547 O O . ASN A 1 72 ? -3.551 4.705 -5.840 1.00 98.31 72 ASN A O 1
ATOM 551 N N . LYS A 1 73 ? -4.829 6.232 -4.809 1.00 98.56 73 LYS A N 1
ATOM 552 C CA . LYS A 1 73 ? -5.283 6.874 -6.050 1.00 98.56 73 LYS A CA 1
ATOM 553 C C . LYS A 1 73 ? -4.137 7.550 -6.803 1.00 98.56 73 LYS A C 1
ATOM 555 O O . LYS A 1 73 ? -4.075 7.447 -8.031 1.00 98.56 73 LYS A O 1
ATOM 560 N N . GLU A 1 74 ? -3.249 8.247 -6.097 1.00 98.56 74 GLU A N 1
ATOM 561 C CA . GLU A 1 74 ? -2.061 8.882 -6.683 1.00 98.56 74 GLU A CA 1
ATOM 562 C C . GLU A 1 74 ? -1.137 7.831 -7.308 1.00 98.56 74 GLU A C 1
ATOM 564 O O . GLU A 1 74 ? -0.801 7.936 -8.489 1.00 98.56 74 GLU A O 1
ATOM 569 N N . VAL A 1 75 ? -0.829 6.766 -6.563 1.00 98.44 75 VAL A N 1
ATOM 570 C CA . VAL A 1 75 ? -0.020 5.629 -7.032 1.00 98.44 75 VAL A CA 1
ATOM 571 C C . VAL A 1 75 ? -0.638 4.984 -8.277 1.00 98.44 75 VAL A C 1
ATOM 573 O O . VAL A 1 75 ? 0.031 4.841 -9.302 1.00 98.44 75 VAL A O 1
ATOM 576 N N . ALA A 1 76 ? -1.931 4.647 -8.241 1.00 97.94 76 ALA A N 1
ATOM 577 C CA . ALA A 1 76 ? -2.627 4.046 -9.380 1.00 97.94 76 ALA A CA 1
ATOM 578 C C . ALA A 1 76 ? -2.630 4.970 -10.612 1.00 97.94 76 ALA A C 1
ATOM 580 O O . ALA A 1 76 ? -2.435 4.510 -11.740 1.00 97.94 76 ALA A O 1
ATOM 581 N N . THR A 1 77 ? -2.806 6.277 -10.405 1.00 98.25 77 THR A N 1
ATOM 582 C CA . THR A 1 77 ? -2.771 7.281 -11.478 1.00 98.25 77 THR A CA 1
ATOM 583 C C . THR A 1 77 ? -1.384 7.372 -12.111 1.00 98.25 77 THR A C 1
ATOM 585 O O . THR A 1 77 ? -1.275 7.397 -13.339 1.00 98.25 77 THR A O 1
ATOM 588 N N . GLN A 1 78 ? -0.325 7.380 -11.300 1.00 98.19 78 GLN A N 1
ATOM 589 C CA . GLN A 1 78 ? 1.048 7.446 -11.792 1.00 98.19 78 GLN A CA 1
ATOM 590 C C . GLN A 1 78 ? 1.447 6.170 -12.542 1.00 98.19 78 GLN A C 1
ATOM 592 O O . GLN A 1 78 ? 2.035 6.257 -13.617 1.00 98.19 78 GLN A O 1
ATOM 597 N N . LEU A 1 79 ? 1.053 4.992 -12.050 1.00 97.31 79 LEU A N 1
ATOM 598 C CA . LEU A 1 79 ? 1.260 3.723 -12.757 1.00 97.31 79 LEU A CA 1
ATOM 599 C C . LEU A 1 79 ? 0.575 3.736 -14.130 1.00 97.31 79 LEU A C 1
ATOM 601 O O . LEU A 1 79 ? 1.177 3.357 -15.133 1.00 97.31 79 LEU A O 1
ATOM 605 N N . GLN A 1 80 ? -0.660 4.240 -14.220 1.00 96.81 80 GLN A N 1
ATOM 606 C CA . GLN A 1 80 ? -1.319 4.420 -15.518 1.00 96.81 80 GLN A CA 1
ATOM 607 C C . GLN A 1 80 ? -0.590 5.414 -16.427 1.00 96.81 80 GLN A C 1
ATOM 609 O O . GLN A 1 80 ? -0.639 5.251 -17.646 1.00 96.81 80 GLN A O 1
ATOM 614 N N . ALA A 1 81 ? 0.037 6.455 -15.875 1.00 97.00 81 ALA A N 1
ATOM 615 C CA . ALA A 1 81 ? 0.842 7.391 -16.655 1.00 97.00 81 ALA A CA 1
ATOM 616 C C . ALA A 1 81 ? 2.073 6.689 -17.247 1.00 97.00 81 ALA A C 1
ATOM 618 O O . ALA A 1 81 ? 2.271 6.768 -18.457 1.00 97.00 81 ALA A O 1
ATOM 619 N N . TRP A 1 82 ? 2.784 5.896 -16.441 1.00 95.38 82 TRP A N 1
ATOM 620 C CA . TRP A 1 82 ? 3.902 5.060 -16.892 1.00 95.38 82 TRP A CA 1
ATOM 621 C C . TRP A 1 82 ? 3.494 4.022 -17.946 1.00 95.38 82 TRP A C 1
ATOM 623 O O . TRP A 1 82 ? 4.218 3.737 -18.896 1.00 95.38 82 TRP A O 1
ATOM 633 N N . LYS A 1 83 ? 2.273 3.486 -17.852 1.00 94.44 83 LYS A N 1
ATOM 634 C CA . LYS A 1 83 ? 1.723 2.640 -18.921 1.00 94.44 83 LYS A CA 1
ATOM 635 C C . LYS A 1 83 ? 1.499 3.411 -20.223 1.00 94.44 83 LYS A C 1
ATOM 637 O O . LYS A 1 83 ? 1.723 2.883 -21.308 1.00 94.44 83 LYS A O 1
ATOM 642 N N . LYS A 1 84 ? 1.011 4.650 -20.135 1.00 94.19 84 LYS A N 1
ATOM 643 C CA . LYS A 1 84 ? 0.693 5.482 -21.308 1.00 94.19 84 LYS A CA 1
ATOM 644 C C . LYS A 1 84 ? 1.940 5.989 -22.028 1.00 94.19 84 LYS A C 1
ATOM 646 O O . LYS A 1 84 ? 1.886 6.136 -23.246 1.00 94.19 84 LYS A O 1
ATOM 651 N N . ASP A 1 85 ? 3.016 6.276 -21.302 1.00 93.44 85 ASP A N 1
ATOM 652 C CA . ASP A 1 85 ? 4.283 6.741 -21.884 1.00 93.44 85 ASP A CA 1
ATOM 653 C C . ASP A 1 85 ? 5.212 5.597 -22.339 1.00 93.44 85 ASP A C 1
ATOM 655 O O . ASP A 1 85 ? 6.199 5.849 -23.029 1.00 93.44 85 ASP A O 1
ATOM 659 N N . GLY A 1 86 ? 4.858 4.346 -22.024 1.00 90.25 86 GLY A N 1
ATOM 660 C CA . GLY A 1 86 ? 5.578 3.144 -22.442 1.00 90.25 86 GLY A CA 1
ATOM 661 C C . GLY A 1 86 ? 6.715 2.727 -21.508 1.00 90.25 86 GLY A C 1
ATOM 662 O O . GLY A 1 86 ? 7.428 1.779 -21.827 1.00 90.25 86 GLY A O 1
ATOM 663 N N . SER A 1 87 ? 6.887 3.394 -20.365 1.00 89.19 87 SER A N 1
ATOM 664 C CA . SER A 1 87 ? 7.871 3.011 -19.344 1.00 89.19 87 SER A CA 1
ATOM 665 C C . SER A 1 87 ? 7.471 1.756 -18.555 1.00 89.19 87 SER A C 1
ATOM 667 O O . SER A 1 87 ? 8.343 1.052 -18.046 1.00 89.19 87 SER A O 1
ATOM 669 N N . VAL A 1 88 ? 6.174 1.423 -18.524 1.00 89.94 88 VAL A N 1
ATOM 670 C CA . VAL A 1 88 ? 5.636 0.152 -18.012 1.00 89.94 88 VAL A CA 1
ATOM 671 C C . VAL A 1 88 ? 4.733 -0.493 -19.064 1.00 89.94 88 VAL A C 1
ATOM 673 O O . VAL A 1 88 ? 3.739 0.083 -19.488 1.00 89.94 88 VAL A O 1
ATOM 676 N N . GLU A 1 89 ? 5.029 -1.724 -19.477 1.00 84.12 89 GLU A N 1
ATOM 677 C CA . GLU A 1 89 ? 4.327 -2.340 -20.614 1.00 84.12 89 GLU A CA 1
ATOM 678 C C . GLU A 1 89 ? 2.916 -2.853 -20.28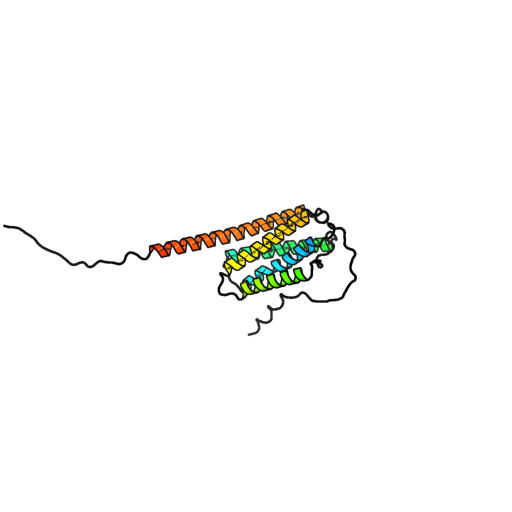0 1.00 84.12 89 GLU A C 1
ATOM 680 O O . GLU A 1 89 ? 2.006 -2.775 -21.109 1.00 84.12 89 GLU A O 1
ATOM 685 N N . ASN A 1 90 ? 2.706 -3.406 -19.079 1.00 84.06 90 ASN A N 1
ATOM 686 C CA . ASN A 1 90 ? 1.454 -4.081 -18.743 1.00 84.06 90 ASN A CA 1
ATOM 687 C C . ASN A 1 90 ? 1.074 -3.930 -17.265 1.00 84.06 90 ASN A C 1
ATOM 689 O O . ASN A 1 90 ? 1.853 -4.260 -16.378 1.00 84.06 90 ASN A O 1
ATOM 693 N N . LEU A 1 91 ? -0.161 -3.482 -17.021 1.00 90.38 91 LEU A N 1
ATOM 694 C CA . LEU A 1 91 ? -0.768 -3.394 -15.687 1.00 90.38 91 LEU A CA 1
ATOM 695 C C . LEU A 1 91 ? -1.978 -4.322 -15.506 1.00 90.38 91 LEU A C 1
ATOM 697 O O . LEU A 1 91 ? -2.496 -4.446 -14.400 1.00 90.38 91 LEU A O 1
ATOM 701 N N . ASP A 1 92 ? -2.444 -4.958 -16.582 1.00 84.44 92 ASP A N 1
ATOM 702 C CA . ASP A 1 92 ? -3.673 -5.759 -16.589 1.00 84.44 92 ASP A CA 1
ATOM 703 C C . ASP A 1 92 ? -3.379 -7.256 -16.404 1.00 84.44 92 ASP A C 1
ATOM 705 O O . ASP A 1 92 ? -4.269 -8.036 -16.065 1.00 84.44 92 ASP A O 1
ATOM 709 N N . ASN A 1 93 ? -2.130 -7.674 -16.627 1.00 83.88 93 ASN A N 1
ATOM 710 C CA . ASN A 1 93 ? -1.707 -9.058 -16.476 1.00 83.88 93 ASN A CA 1
ATOM 711 C C . ASN A 1 93 ? -0.889 -9.253 -15.198 1.00 83.88 93 ASN A C 1
ATOM 713 O O . ASN A 1 93 ? 0.298 -8.946 -15.156 1.00 83.88 93 ASN A O 1
ATOM 717 N N . LEU A 1 94 ? -1.522 -9.832 -14.181 1.00 82.50 94 LEU A N 1
ATOM 718 C CA . LEU A 1 94 ? -0.862 -10.196 -12.927 1.00 82.50 94 LEU A CA 1
ATOM 719 C C . LEU A 1 94 ? 0.078 -11.407 -13.064 1.00 82.50 94 LEU A C 1
ATOM 721 O O . LEU A 1 94 ? 0.882 -11.642 -12.170 1.00 82.50 94 LEU A O 1
ATOM 725 N N . ALA A 1 95 ? -0.087 -12.222 -14.116 1.00 82.31 95 ALA A N 1
ATOM 726 C CA . ALA A 1 95 ? 0.571 -13.520 -14.326 1.00 82.31 95 ALA A CA 1
ATOM 727 C C . ALA A 1 95 ? 0.607 -14.457 -13.097 1.00 82.31 95 ALA A C 1
ATOM 729 O O . ALA A 1 95 ? 1.433 -15.368 -13.017 1.00 82.31 95 ALA A O 1
ATOM 730 N N . LEU A 1 96 ? -0.309 -14.278 -12.140 1.00 83.56 96 LEU A N 1
ATOM 731 C CA . LEU A 1 96 ? -0.360 -15.097 -10.935 1.00 83.56 96 LEU A CA 1
ATOM 732 C C . LEU A 1 96 ? -0.927 -16.490 -11.242 1.00 83.56 96 LEU A C 1
ATOM 734 O O . LEU A 1 96 ? -1.876 -16.619 -12.028 1.00 83.56 96 LEU A O 1
ATOM 738 N N . PRO A 1 97 ? -0.424 -17.550 -10.578 1.00 87.19 97 PRO A N 1
ATOM 739 C CA . PRO A 1 97 ? -1.037 -18.866 -10.654 1.00 87.19 97 PRO A CA 1
ATOM 740 C C . PRO A 1 97 ? -2.538 -18.801 -10.314 1.00 87.19 97 PRO A C 1
ATOM 742 O O . PRO A 1 97 ? -2.923 -18.112 -9.367 1.00 87.19 97 PRO A O 1
ATOM 745 N N . PRO A 1 98 ? -3.415 -19.561 -10.999 1.00 83.94 98 PRO A N 1
ATOM 746 C CA . PRO A 1 98 ? -4.856 -19.511 -10.737 1.00 83.94 98 PRO A CA 1
ATOM 747 C C . PRO A 1 98 ? -5.251 -19.802 -9.283 1.00 83.94 98 PRO A C 1
ATOM 749 O O . PRO A 1 98 ? -6.249 -19.272 -8.797 1.00 83.94 98 PRO A O 1
ATOM 752 N N . ALA A 1 99 ? -4.482 -20.645 -8.587 1.00 85.00 99 ALA A N 1
ATOM 753 C CA . ALA A 1 99 ? -4.683 -20.915 -7.166 1.00 85.00 99 ALA A CA 1
ATOM 754 C C . ALA A 1 99 ? -4.429 -19.667 -6.302 1.00 85.00 99 ALA A C 1
ATOM 756 O O . ALA A 1 99 ? -5.228 -19.381 -5.415 1.00 85.00 99 ALA A O 1
ATOM 757 N N . GLU A 1 100 ? -3.383 -18.898 -6.614 1.00 83.25 100 GLU A N 1
ATOM 758 C CA . GLU A 1 100 ? -3.039 -17.656 -5.915 1.00 83.25 100 GLU A CA 1
ATOM 759 C C . GLU A 1 100 ? -4.114 -16.587 -6.133 1.00 83.25 100 GLU A C 1
ATOM 761 O O . GLU A 1 100 ? -4.623 -16.011 -5.174 1.00 83.25 100 GLU A O 1
ATOM 766 N N . MET A 1 101 ? -4.570 -16.398 -7.377 1.00 84.00 101 MET A N 1
ATOM 767 C CA . MET A 1 101 ? -5.674 -15.469 -7.663 1.00 84.00 101 MET A CA 1
ATOM 768 C C . MET A 1 101 ? -6.939 -15.809 -6.860 1.00 84.00 101 MET A C 1
ATOM 770 O O . MET A 1 101 ? -7.579 -14.921 -6.296 1.00 84.00 101 MET A O 1
ATOM 774 N N . LYS A 1 102 ? -7.291 -17.100 -6.765 1.00 79.75 102 LYS A N 1
ATOM 775 C CA . LYS A 1 102 ? -8.445 -17.559 -5.973 1.00 79.75 102 LYS A CA 1
ATOM 776 C C . LYS A 1 102 ? -8.246 -17.348 -4.473 1.00 79.75 102 LYS A C 1
ATOM 778 O O . LYS A 1 102 ? -9.203 -16.977 -3.795 1.00 79.75 102 LYS A O 1
ATOM 783 N N . ALA A 1 103 ? -7.043 -17.586 -3.955 1.00 80.06 103 ALA A N 1
ATOM 784 C CA . ALA A 1 103 ? -6.728 -17.375 -2.546 1.00 80.06 103 ALA A CA 1
ATOM 785 C C . ALA A 1 103 ? -6.859 -15.894 -2.166 1.00 80.06 103 ALA A C 1
ATOM 787 O O . ALA A 1 103 ? -7.564 -15.578 -1.208 1.00 80.06 103 ALA A O 1
ATOM 788 N N . ARG A 1 104 ? -6.286 -14.989 -2.972 1.00 83.25 104 ARG A N 1
ATOM 789 C CA . ARG A 1 104 ? -6.401 -13.533 -2.787 1.00 83.25 104 ARG A CA 1
ATOM 790 C C . ARG A 1 104 ? -7.852 -13.058 -2.837 1.00 83.25 104 ARG A C 1
ATOM 792 O O . ARG A 1 104 ? -8.290 -12.349 -1.939 1.00 83.25 104 ARG A O 1
ATOM 799 N N . ALA A 1 105 ? -8.621 -13.506 -3.833 1.00 81.31 105 ALA A N 1
ATOM 800 C CA . ALA A 1 105 ? -10.037 -13.155 -3.952 1.00 81.31 105 ALA A CA 1
ATOM 801 C C . ALA A 1 105 ? -10.861 -13.640 -2.746 1.00 81.31 105 ALA A C 1
ATOM 803 O O . ALA A 1 105 ? -11.720 -12.916 -2.242 1.00 81.31 105 ALA A O 1
ATOM 804 N N . ARG A 1 106 ? -10.582 -14.853 -2.248 1.00 82.00 106 ARG A N 1
ATOM 805 C CA . ARG A 1 106 ? -11.232 -15.376 -1.041 1.00 82.00 106 ARG A CA 1
ATOM 806 C C . ARG A 1 106 ? -10.855 -14.562 0.195 1.00 82.00 106 ARG A C 1
ATOM 808 O O . ARG A 1 106 ? -11.756 -14.215 0.948 1.00 82.00 106 ARG A O 1
ATOM 815 N N . ALA A 1 107 ? -9.576 -14.242 0.384 1.00 79.12 107 ALA A N 1
ATOM 816 C CA . ALA A 1 107 ? -9.117 -13.428 1.508 1.00 79.12 107 ALA A CA 1
ATOM 817 C C . ALA A 1 107 ? -9.788 -12.044 1.505 1.00 79.12 107 ALA A C 1
ATOM 819 O O . ALA A 1 107 ? -10.397 -11.668 2.502 1.00 79.12 107 ALA A O 1
ATOM 820 N N . ALA A 1 108 ? -9.801 -11.354 0.359 1.00 79.94 108 ALA A N 1
ATOM 821 C CA . ALA A 1 108 ? -10.485 -10.068 0.207 1.00 79.94 108 ALA A CA 1
ATOM 822 C C . ALA A 1 108 ? -11.989 -10.164 0.523 1.00 79.94 108 ALA A C 1
ATOM 824 O O . ALA A 1 108 ? -12.541 -9.312 1.221 1.00 79.94 108 ALA A O 1
ATOM 825 N N . SER A 1 109 ? -12.657 -11.231 0.068 1.00 79.88 109 SER A N 1
ATOM 826 C CA . SER A 1 109 ? -14.071 -11.470 0.378 1.00 79.88 109 SER A CA 1
ATOM 827 C C . SER A 1 109 ? -14.320 -11.740 1.863 1.00 79.88 109 SER A C 1
ATOM 829 O O . SER A 1 109 ? -15.367 -11.334 2.364 1.00 79.88 109 SER A O 1
ATOM 831 N N . GLN A 1 110 ? -13.409 -12.429 2.554 1.00 81.25 110 GLN A N 1
ATOM 832 C CA . GLN A 1 110 ? -13.522 -12.677 3.993 1.00 81.25 110 GLN A CA 1
ATOM 833 C C . GLN A 1 110 ? -13.354 -11.373 4.772 1.00 81.25 110 GLN A C 1
ATOM 835 O O . GLN A 1 110 ? -14.264 -11.001 5.501 1.00 81.25 110 GLN A O 1
ATOM 840 N N . THR A 1 111 ? -12.286 -10.615 4.509 1.00 80.25 111 THR A N 1
ATOM 841 C CA . THR A 1 111 ? -12.056 -9.305 5.138 1.00 80.25 111 THR A CA 1
ATOM 842 C C . THR A 1 111 ? -13.215 -8.339 4.889 1.00 80.25 111 THR A C 1
ATOM 844 O O . THR A 1 111 ? -13.641 -7.632 5.797 1.00 80.25 111 THR A O 1
ATOM 847 N N . THR A 1 112 ? -13.785 -8.335 3.681 1.00 81.12 112 THR A N 1
ATOM 848 C CA . THR A 1 112 ? -14.986 -7.540 3.373 1.00 81.12 112 THR A CA 1
ATOM 849 C C . THR A 1 112 ? -16.180 -7.974 4.222 1.00 81.12 112 THR A C 1
ATOM 851 O O . THR A 1 112 ? -16.920 -7.129 4.724 1.00 81.12 112 THR A O 1
ATOM 854 N N . GLY A 1 113 ? -16.373 -9.285 4.388 1.00 80.56 113 GLY A N 1
ATOM 855 C CA . GLY A 1 113 ? -17.412 -9.843 5.248 1.00 80.56 113 GLY A CA 1
ATOM 856 C C . GLY A 1 113 ? -17.259 -9.384 6.696 1.00 80.56 113 GLY A C 1
ATOM 857 O O . GLY A 1 113 ? -18.222 -8.876 7.270 1.00 80.56 113 GLY A O 1
ATOM 858 N N . ASP A 1 114 ? -16.040 -9.470 7.226 1.00 81.88 114 ASP A N 1
ATOM 859 C CA . ASP A 1 114 ? -15.710 -9.057 8.591 1.00 81.88 114 ASP A CA 1
ATOM 860 C C . ASP A 1 114 ? -15.943 -7.546 8.787 1.00 81.88 114 ASP A C 1
ATOM 862 O O . ASP A 1 114 ? -16.533 -7.115 9.773 1.00 81.88 114 ASP A O 1
ATOM 866 N N . LEU A 1 115 ? -15.572 -6.712 7.810 1.00 82.56 115 LEU A N 1
ATOM 867 C CA . LEU A 1 115 ? -15.777 -5.259 7.886 1.00 82.56 115 LEU A CA 1
ATOM 868 C C . LEU A 1 115 ? -17.252 -4.847 7.786 1.00 82.56 115 LEU A C 1
ATOM 870 O O . LEU A 1 115 ? -17.682 -3.880 8.426 1.00 82.56 115 LEU A O 1
ATOM 874 N N . LEU A 1 116 ? -18.038 -5.530 6.951 1.00 83.00 116 LEU A N 1
ATOM 875 C CA . LEU A 1 116 ? -19.413 -5.130 6.654 1.00 83.00 116 LEU A CA 1
ATOM 876 C C . LEU A 1 116 ? -20.444 -5.751 7.592 1.00 83.00 116 LEU A C 1
ATOM 878 O O . LEU A 1 116 ? -21.389 -5.054 7.977 1.00 83.00 116 LEU A O 1
ATOM 882 N N . PHE A 1 117 ? -20.284 -7.017 7.962 1.00 79.06 117 PHE A N 1
ATOM 883 C CA . PHE A 1 117 ? -21.358 -7.806 8.566 1.00 79.06 117 PHE A CA 1
ATOM 884 C C . PHE A 1 117 ? -21.034 -8.364 9.945 1.00 79.06 117 PHE A C 1
ATOM 886 O O . PHE A 1 117 ? -21.974 -8.742 10.641 1.00 79.06 117 PHE A O 1
ATOM 893 N N . ASP A 1 118 ? -19.765 -8.399 10.353 1.00 71.19 118 ASP A N 1
ATOM 894 C CA . ASP A 1 118 ? -19.430 -8.859 11.696 1.00 71.19 118 ASP A CA 1
ATOM 895 C C . ASP A 1 118 ? -19.890 -7.835 12.748 1.00 71.19 118 ASP A C 1
ATOM 897 O O . ASP A 1 118 ? -19.680 -6.622 12.621 1.00 71.19 118 ASP A O 1
ATOM 901 N N . THR A 1 119 ? -20.580 -8.342 13.765 1.00 63.62 119 THR A N 1
ATOM 902 C CA . THR A 1 119 ? -21.073 -7.594 14.926 1.00 63.62 119 THR A CA 1
ATOM 903 C C . THR A 1 119 ? -20.312 -7.935 16.202 1.00 63.62 119 THR A C 1
ATOM 905 O O . THR A 1 119 ? -20.471 -7.220 17.192 1.00 63.62 119 THR A O 1
ATOM 908 N N . ASP A 1 120 ? -19.511 -9.003 16.184 1.00 57.88 120 ASP A N 1
ATOM 909 C CA . ASP A 1 120 ? -18.862 -9.574 17.366 1.00 57.88 120 ASP A CA 1
ATOM 910 C C . ASP A 1 120 ? -17.431 -9.046 17.554 1.00 57.88 120 ASP A C 1
ATOM 912 O O . ASP A 1 120 ? -16.919 -9.035 18.677 1.00 57.88 120 ASP A O 1
ATOM 916 N N . THR A 1 121 ? -16.792 -8.553 16.487 1.00 63.44 121 THR A N 1
ATOM 917 C CA . THR A 1 121 ? -15.447 -7.962 16.545 1.00 63.44 121 THR A CA 1
ATOM 918 C C . THR A 1 121 ? -15.499 -6.431 16.601 1.00 63.44 121 THR A C 1
ATOM 920 O O . THR A 1 121 ? -16.336 -5.797 15.958 1.00 63.44 121 THR A O 1
ATOM 923 N N . ASP A 1 122 ? -14.569 -5.802 17.338 1.00 79.50 122 ASP A N 1
ATOM 924 C CA . ASP A 1 122 ? -14.379 -4.348 17.284 1.00 79.50 122 ASP A CA 1
ATOM 925 C C . ASP A 1 122 ? -13.989 -3.939 15.856 1.00 79.50 122 ASP A C 1
ATOM 927 O O . ASP A 1 122 ? -12.839 -4.077 15.428 1.00 79.50 122 ASP A O 1
ATOM 931 N N . LEU A 1 123 ? -14.979 -3.427 15.121 1.00 82.94 123 LEU A N 1
ATOM 932 C CA . LEU A 1 123 ? -14.872 -2.895 13.765 1.00 82.94 123 LEU A CA 1
ATOM 933 C C . LEU A 1 123 ? -13.620 -2.032 13.571 1.00 82.94 123 LEU A C 1
ATOM 935 O O . LEU A 1 123 ? -13.002 -2.076 12.508 1.00 82.94 123 LEU A O 1
ATOM 939 N N . ARG A 1 124 ? -13.230 -1.245 14.582 1.00 85.50 124 ARG A N 1
ATOM 940 C CA . ARG A 1 124 ? -12.055 -0.367 14.510 1.00 85.50 124 ARG A CA 1
ATOM 941 C C . ARG A 1 124 ? -10.767 -1.172 14.423 1.00 85.50 124 ARG A C 1
ATOM 943 O O . ARG A 1 124 ? -9.899 -0.830 13.626 1.00 85.50 124 ARG A O 1
ATOM 950 N N . VAL A 1 125 ? -10.654 -2.244 15.202 1.00 85.62 125 VAL A N 1
ATOM 951 C CA . VAL A 1 125 ? -9.482 -3.129 15.201 1.00 85.62 125 VAL A CA 1
ATOM 952 C C . VAL A 1 125 ? -9.374 -3.864 13.871 1.00 85.62 125 VAL A C 1
ATOM 954 O O . VAL A 1 125 ? -8.298 -3.859 13.277 1.00 85.62 125 VAL A O 1
ATOM 957 N N . VAL A 1 126 ? -10.475 -4.429 13.365 1.00 86.00 126 VAL A N 1
ATOM 958 C CA . VAL A 1 126 ? -10.494 -5.118 12.058 1.00 86.00 126 VAL A CA 1
ATOM 959 C C . VAL A 1 126 ? -10.116 -4.156 10.935 1.00 86.00 126 VAL A C 1
ATOM 961 O O . VAL A 1 126 ? -9.273 -4.475 10.095 1.00 86.00 126 VAL A O 1
ATOM 964 N N . MET A 1 127 ? -10.691 -2.951 10.949 1.00 88.31 127 MET A N 1
ATOM 965 C CA . MET A 1 127 ? -10.387 -1.915 9.968 1.00 88.31 127 MET A CA 1
ATOM 966 C C . MET A 1 127 ? -8.912 -1.531 10.019 1.00 88.31 127 MET A C 1
ATOM 968 O O . MET A 1 127 ? -8.232 -1.660 9.009 1.00 88.31 127 MET A O 1
ATOM 972 N N . ILE A 1 128 ? -8.376 -1.154 11.181 1.00 90.69 128 ILE A N 1
ATOM 973 C CA . ILE A 1 128 ? -6.963 -0.775 11.275 1.00 90.69 128 ILE A CA 1
ATOM 974 C C . ILE A 1 128 ? -6.042 -1.933 10.880 1.00 90.69 128 ILE A C 1
ATOM 976 O O . ILE A 1 128 ? -5.108 -1.732 10.109 1.00 90.69 128 ILE A O 1
ATOM 980 N N . TYR A 1 129 ? -6.309 -3.150 11.349 1.00 88.62 129 TYR A N 1
ATOM 981 C CA . TYR A 1 129 ? -5.465 -4.305 11.053 1.00 88.62 129 TYR A CA 1
ATOM 982 C C . TYR A 1 129 ? -5.432 -4.643 9.556 1.00 88.62 129 TYR A C 1
ATOM 984 O O . TYR A 1 129 ? -4.349 -4.776 8.989 1.00 88.62 129 TYR A O 1
ATOM 992 N N . SER A 1 130 ? -6.598 -4.719 8.907 1.00 88.44 130 SER A N 1
ATOM 993 C CA . SER A 1 130 ? -6.699 -4.993 7.464 1.00 88.44 130 SER A CA 1
ATOM 994 C C . SER A 1 130 ? -5.920 -3.971 6.628 1.00 88.44 130 SER A C 1
ATOM 996 O O . SER A 1 130 ? -5.179 -4.324 5.713 1.00 88.44 130 SER A O 1
ATOM 998 N N . GLN A 1 131 ? -6.016 -2.699 7.006 1.00 93.19 131 GLN A N 1
ATOM 999 C CA . GLN A 1 131 ? -5.344 -1.600 6.329 1.00 93.19 131 GLN A CA 1
ATOM 1000 C C . GLN A 1 131 ? -3.829 -1.610 6.573 1.00 93.19 131 GLN A C 1
ATOM 1002 O O . GLN A 1 131 ? -3.058 -1.408 5.640 1.00 93.19 131 GLN A O 1
ATOM 1007 N N . LEU A 1 132 ? -3.371 -1.944 7.784 1.00 92.19 132 LEU A N 1
ATOM 1008 C CA . LEU A 1 132 ? -1.944 -2.140 8.072 1.00 92.19 132 LEU A CA 1
ATOM 1009 C C . LEU A 1 132 ? -1.320 -3.268 7.241 1.00 92.19 132 LEU A C 1
ATOM 1011 O O . LEU A 1 132 ? -0.164 -3.141 6.831 1.00 92.19 132 LEU A O 1
ATOM 1015 N N . GLN A 1 133 ? -2.064 -4.351 6.994 1.00 89.94 133 GLN A N 1
ATOM 1016 C CA . GLN A 1 133 ? -1.615 -5.441 6.124 1.00 89.94 133 GLN A CA 1
ATOM 1017 C C . GLN A 1 133 ? -1.474 -4.976 4.673 1.00 89.94 133 GLN A C 1
ATOM 1019 O O . GLN A 1 133 ? -0.457 -5.258 4.044 1.00 89.94 133 GLN A O 1
ATOM 1024 N N . SER A 1 134 ? -2.463 -4.238 4.161 1.00 91.75 134 SER A N 1
ATOM 1025 C CA . SER A 1 134 ? -2.439 -3.721 2.789 1.00 91.75 134 SER A CA 1
ATOM 1026 C C . SER A 1 134 ? -1.303 -2.715 2.571 1.00 91.75 134 SER A C 1
ATOM 1028 O O . SER A 1 134 ? -0.520 -2.857 1.635 1.00 91.75 134 SER A O 1
ATOM 1030 N N . LEU A 1 135 ? -1.122 -1.767 3.499 1.00 94.44 135 LEU A N 1
ATOM 1031 C CA . LEU A 1 135 ? -0.029 -0.788 3.465 1.00 94.44 135 LEU A CA 1
ATOM 1032 C C . LEU A 1 135 ? 1.352 -1.453 3.492 1.00 94.44 135 LEU A C 1
ATOM 1034 O O . LEU A 1 135 ? 2.222 -1.081 2.709 1.00 94.44 135 LEU A O 1
ATOM 1038 N N . GLY A 1 136 ? 1.543 -2.448 4.365 1.00 90.38 136 GLY A N 1
ATOM 1039 C CA . GLY A 1 136 ? 2.789 -3.214 4.419 1.00 90.38 136 GLY A CA 1
ATOM 1040 C C . GLY A 1 136 ? 3.058 -3.938 3.103 1.00 90.38 136 GLY A C 1
ATOM 1041 O O . GLY A 1 136 ? 4.147 -3.830 2.551 1.00 90.38 136 GLY A O 1
ATOM 1042 N N . TYR A 1 137 ? 2.034 -4.586 2.546 1.00 93.25 137 TYR A N 1
ATOM 1043 C CA . TYR A 1 137 ? 2.151 -5.273 1.266 1.00 93.25 137 TYR A CA 1
ATOM 1044 C C . TYR A 1 137 ? 2.500 -4.328 0.107 1.00 93.25 137 TYR A C 1
ATOM 1046 O O . TYR A 1 137 ? 3.366 -4.652 -0.703 1.00 93.25 137 TYR A O 1
ATOM 1054 N N . CYS A 1 138 ? 1.869 -3.153 0.026 1.00 94.88 138 CYS A N 1
ATOM 1055 C CA . CYS A 1 138 ? 2.218 -2.145 -0.974 1.00 94.88 138 CYS A CA 1
ATOM 1056 C C . CYS A 1 138 ? 3.654 -1.629 -0.801 1.00 94.88 138 CYS A C 1
ATOM 1058 O O . CYS A 1 138 ? 4.355 -1.483 -1.800 1.00 94.88 138 CYS A O 1
ATOM 1060 N N . SER A 1 139 ? 4.102 -1.403 0.439 1.00 96.25 139 SER A N 1
ATOM 1061 C CA . SER A 1 139 ? 5.483 -0.994 0.729 1.00 96.25 139 SER A CA 1
ATOM 1062 C C . SER A 1 139 ? 6.493 -2.041 0.251 1.00 96.25 139 SER A C 1
ATOM 1064 O O . SER A 1 139 ? 7.396 -1.731 -0.527 1.00 96.25 139 SER A O 1
ATOM 1066 N N . ASP A 1 140 ? 6.274 -3.305 0.621 1.00 94.81 140 ASP A N 1
ATOM 1067 C CA . ASP A 1 140 ? 7.139 -4.423 0.235 1.00 94.81 140 ASP A CA 1
ATOM 1068 C C . ASP A 1 140 ? 7.173 -4.616 -1.290 1.00 94.81 140 ASP A C 1
ATOM 1070 O O . ASP A 1 140 ? 8.220 -4.932 -1.858 1.00 94.81 140 ASP A O 1
ATOM 1074 N N . LEU A 1 141 ? 6.045 -4.394 -1.980 1.00 95.19 141 LEU A N 1
ATOM 1075 C CA . LEU A 1 141 ? 6.002 -4.391 -3.443 1.00 95.19 141 LEU A CA 1
ATOM 1076 C C . LEU A 1 141 ? 6.824 -3.248 -4.035 1.00 95.19 141 LEU A C 1
ATOM 1078 O O . LEU A 1 141 ? 7.581 -3.487 -4.973 1.00 95.19 141 LEU A O 1
ATOM 1082 N N . CYS A 1 142 ? 6.693 -2.027 -3.513 1.00 97.94 142 CYS A N 1
ATOM 1083 C CA . CYS A 1 142 ? 7.483 -0.889 -3.976 1.00 97.94 142 CYS A CA 1
ATOM 1084 C C . CYS A 1 142 ? 8.984 -1.171 -3.856 1.00 97.94 142 CYS A C 1
ATOM 1086 O O . CYS A 1 142 ? 9.701 -1.040 -4.852 1.00 97.94 142 CYS A O 1
ATOM 1088 N N . TYR A 1 143 ? 9.426 -1.648 -2.691 1.00 97.38 143 TYR A N 1
ATOM 1089 C CA . TYR A 1 143 ? 10.806 -2.069 -2.461 1.00 97.38 143 TYR A CA 1
ATOM 1090 C C . TYR A 1 143 ? 11.242 -3.157 -3.456 1.00 97.38 143 TYR A C 1
ATOM 1092 O O . TYR A 1 143 ? 12.225 -2.997 -4.180 1.00 97.38 143 TYR A O 1
ATOM 1100 N N . ALA A 1 144 ? 10.482 -4.252 -3.557 1.00 95.31 144 ALA A N 1
ATOM 1101 C CA . ALA A 1 144 ? 10.840 -5.381 -4.413 1.00 95.31 144 ALA A CA 1
ATOM 1102 C C . ALA A 1 144 ? 10.935 -4.992 -5.896 1.00 95.31 144 ALA A C 1
ATOM 1104 O O . ALA A 1 144 ? 11.846 -5.441 -6.592 1.00 95.31 144 ALA A O 1
ATOM 1105 N N . ILE A 1 145 ? 10.024 -4.145 -6.386 1.00 95.25 145 ILE A N 1
ATOM 1106 C CA . ILE A 1 145 ? 10.065 -3.641 -7.764 1.00 95.25 145 ILE A CA 1
ATOM 1107 C C . ILE A 1 145 ? 11.312 -2.777 -7.967 1.00 95.25 145 ILE A C 1
ATOM 1109 O O . ILE A 1 145 ? 12.019 -2.976 -8.953 1.00 95.25 145 ILE A O 1
ATOM 1113 N N . ALA A 1 146 ? 11.611 -1.861 -7.041 1.00 96.50 146 ALA A N 1
ATOM 1114 C CA . ALA A 1 146 ? 12.772 -0.976 -7.133 1.00 96.50 146 ALA A CA 1
ATOM 1115 C C . ALA A 1 146 ? 14.099 -1.749 -7.167 1.00 96.50 146 ALA A C 1
ATOM 1117 O O . ALA A 1 146 ? 15.072 -1.296 -7.777 1.00 96.50 146 ALA A O 1
ATOM 1118 N N . GLU A 1 147 ? 14.148 -2.934 -6.555 1.00 94.94 147 GLU A N 1
ATOM 1119 C CA . GLU A 1 147 ? 15.334 -3.789 -6.558 1.00 94.94 147 GLU A CA 1
ATOM 1120 C C . GLU A 1 147 ? 15.547 -4.593 -7.846 1.00 94.94 147 GLU A C 1
ATOM 1122 O O . GLU A 1 147 ? 16.677 -4.994 -8.142 1.00 94.94 147 GLU A O 1
ATOM 1127 N N . LEU A 1 148 ? 14.512 -4.772 -8.664 1.00 91.62 148 LEU A N 1
ATOM 1128 C CA . LEU A 1 148 ? 14.593 -5.556 -9.895 1.00 91.62 148 LEU A CA 1
ATOM 1129 C C . LEU A 1 148 ? 15.074 -4.717 -11.092 1.00 91.62 148 LEU A C 1
ATOM 1131 O O . LEU A 1 148 ? 14.784 -3.521 -11.163 1.00 91.62 148 LEU A O 1
ATOM 1135 N N . PRO A 1 149 ? 15.770 -5.319 -12.083 1.00 91.56 149 PRO A N 1
ATOM 1136 C CA . PRO A 1 149 ? 16.322 -4.584 -13.226 1.00 91.56 149 PRO A CA 1
ATOM 1137 C C . PRO A 1 149 ? 15.295 -3.734 -13.981 1.00 91.56 149 PRO A C 1
ATOM 1139 O O . PRO A 1 149 ? 15.587 -2.593 -14.333 1.00 91.56 149 PRO A O 1
ATOM 1142 N N . TYR A 1 150 ? 14.083 -4.260 -14.185 1.00 88.00 150 TYR A N 1
ATOM 1143 C CA . TYR A 1 150 ? 13.013 -3.547 -14.885 1.00 88.00 150 TYR A CA 1
ATOM 1144 C C . TYR A 1 150 ? 12.434 -2.377 -14.071 1.00 88.00 150 TYR A C 1
ATOM 1146 O O . TYR A 1 150 ? 11.864 -1.461 -14.655 1.00 88.00 150 TYR A O 1
ATOM 1154 N N . GLY A 1 151 ? 12.573 -2.384 -12.740 1.00 91.19 151 GLY A N 1
ATOM 1155 C CA . GLY A 1 151 ? 12.072 -1.319 -11.871 1.00 91.19 151 GLY A CA 1
ATOM 1156 C C . GLY A 1 151 ? 13.081 -0.205 -11.602 1.00 91.19 151 GLY A C 1
ATOM 1157 O O . GLY A 1 151 ? 12.693 0.889 -11.187 1.00 91.19 151 GLY A O 1
ATOM 1158 N N . LYS A 1 152 ? 14.368 -0.423 -11.911 1.00 93.25 152 LYS A N 1
ATOM 1159 C CA . LYS A 1 152 ? 15.433 0.575 -11.712 1.00 93.25 152 LYS A CA 1
ATOM 1160 C C . LYS A 1 152 ? 15.162 1.948 -12.337 1.00 93.25 152 LYS A C 1
ATOM 1162 O O . LYS A 1 152 ? 15.490 2.929 -11.673 1.00 93.25 152 LYS A O 1
ATOM 1167 N N . PRO A 1 153 ? 14.532 2.088 -13.523 1.00 94.38 153 PRO A N 1
ATOM 1168 C CA . PRO A 1 153 ? 14.244 3.418 -14.065 1.00 94.38 153 PRO A CA 1
ATOM 1169 C C . PRO A 1 153 ? 13.257 4.240 -13.214 1.00 94.38 153 PRO A C 1
ATOM 1171 O O . PRO A 1 153 ? 13.121 5.436 -13.439 1.00 94.38 153 PRO A O 1
ATOM 1174 N N . HIS A 1 154 ? 12.575 3.611 -12.249 1.00 96.19 154 HIS A N 1
ATOM 1175 C CA . HIS A 1 154 ? 11.538 4.215 -11.408 1.00 96.19 154 HIS A CA 1
ATOM 1176 C C . HIS A 1 154 ? 11.862 4.079 -9.910 1.00 96.19 154 HIS A C 1
ATOM 1178 O O . HIS A 1 154 ? 10.997 4.337 -9.071 1.00 96.19 154 HIS A O 1
ATOM 1184 N N . ALA A 1 155 ? 13.077 3.634 -9.565 1.00 97.12 155 ALA A N 1
ATOM 1185 C CA . ALA A 1 155 ? 13.445 3.262 -8.200 1.00 97.12 155 ALA A CA 1
ATOM 1186 C C . ALA A 1 155 ? 13.253 4.413 -7.205 1.00 97.12 155 ALA A C 1
ATOM 1188 O O . ALA A 1 155 ? 12.698 4.191 -6.134 1.00 97.12 155 ALA A O 1
ATOM 1189 N N . ASP A 1 156 ? 13.621 5.643 -7.577 1.00 98.31 156 ASP A N 1
ATOM 1190 C CA . ASP A 1 156 ? 13.461 6.814 -6.705 1.00 98.31 156 ASP A CA 1
ATOM 1191 C C . ASP A 1 156 ? 11.990 7.034 -6.315 1.00 98.31 156 ASP A C 1
ATOM 1193 O O . ASP A 1 156 ? 11.673 7.180 -5.136 1.00 98.31 156 ASP A O 1
ATOM 1197 N N . THR A 1 157 ? 11.074 6.982 -7.289 1.00 98.50 157 THR A N 1
ATOM 1198 C CA . THR A 1 157 ? 9.632 7.118 -7.033 1.00 98.50 157 THR A CA 1
ATOM 1199 C C . THR A 1 157 ? 9.085 5.946 -6.221 1.00 98.50 157 THR A C 1
ATOM 1201 O O . THR A 1 157 ? 8.255 6.141 -5.336 1.00 98.50 157 THR A O 1
ATOM 1204 N N . LEU A 1 158 ? 9.550 4.724 -6.487 1.00 98.56 158 LEU A N 1
ATOM 1205 C CA . LEU A 1 158 ? 9.124 3.540 -5.740 1.00 98.56 158 LEU A CA 1
ATOM 1206 C C . LEU A 1 158 ? 9.572 3.599 -4.274 1.00 98.56 158 LEU A C 1
ATOM 1208 O O . LEU A 1 158 ? 8.763 3.319 -3.396 1.00 98.56 158 LEU A O 1
ATOM 1212 N N . HIS A 1 159 ? 10.803 4.027 -3.989 1.00 98.56 159 HIS A N 1
ATOM 1213 C CA . HIS A 1 159 ? 11.276 4.218 -2.615 1.00 98.56 159 HIS A CA 1
ATOM 1214 C C . HIS A 1 159 ? 10.587 5.395 -1.911 1.00 98.56 159 HIS A C 1
ATOM 1216 O O . HIS A 1 159 ? 10.356 5.354 -0.701 1.00 98.56 159 HIS A O 1
ATOM 1222 N N . GLU A 1 160 ? 10.211 6.445 -2.647 1.00 98.62 160 GLU A N 1
ATOM 1223 C CA . GLU A 1 160 ? 9.365 7.508 -2.099 1.00 98.62 160 GLU A CA 1
ATOM 1224 C C . GLU A 1 160 ? 7.993 6.959 -1.678 1.00 98.62 160 GLU A C 1
ATOM 1226 O O . GLU A 1 160 ? 7.516 7.259 -0.579 1.00 98.62 160 GLU A O 1
ATOM 1231 N N . TRP A 1 161 ? 7.383 6.101 -2.501 1.00 98.69 161 TRP A N 1
ATOM 1232 C CA . TRP A 1 161 ? 6.117 5.457 -2.160 1.00 98.69 161 TRP A CA 1
ATOM 1233 C C . TRP A 1 161 ? 6.234 4.475 -1.001 1.00 98.69 161 TRP A C 1
ATOM 1235 O O . TRP A 1 161 ? 5.390 4.510 -0.111 1.00 98.69 161 TRP A O 1
ATOM 1245 N N . GLU A 1 162 ? 7.278 3.648 -0.975 1.00 98.50 162 GLU A N 1
ATOM 1246 C CA . GLU A 1 162 ? 7.618 2.761 0.145 1.00 98.50 162 GLU A CA 1
ATOM 1247 C C . GLU A 1 162 ? 7.656 3.550 1.462 1.00 98.50 162 GLU A C 1
ATOM 1249 O O . GLU A 1 162 ? 6.925 3.257 2.413 1.00 98.50 162 GLU A O 1
ATOM 1254 N N . LYS A 1 163 ? 8.434 4.639 1.495 1.00 98.56 163 LYS A N 1
ATOM 1255 C CA . LYS A 1 163 ? 8.518 5.514 2.666 1.00 98.56 163 LYS A CA 1
ATOM 1256 C C . LYS A 1 163 ? 7.147 6.069 3.049 1.00 98.56 163 LYS A C 1
ATOM 1258 O O . LYS A 1 163 ? 6.791 6.076 4.229 1.00 98.56 163 LYS A O 1
ATOM 1263 N N . ARG A 1 164 ? 6.366 6.523 2.068 1.00 98.50 164 ARG A N 1
ATOM 1264 C CA . ARG A 1 164 ? 5.044 7.098 2.320 1.00 98.50 164 ARG A CA 1
ATOM 1265 C C . ARG A 1 164 ? 4.054 6.065 2.865 1.00 98.50 164 ARG A C 1
ATOM 1267 O O . ARG A 1 164 ? 3.307 6.383 3.790 1.00 98.50 164 ARG A O 1
ATOM 1274 N N . TYR A 1 165 ? 4.083 4.829 2.369 1.00 98.44 165 TYR A N 1
ATOM 1275 C CA . TYR A 1 165 ? 3.302 3.726 2.930 1.00 98.44 165 TYR A CA 1
ATOM 1276 C C . TYR A 1 165 ? 3.672 3.465 4.393 1.00 98.44 165 TYR A C 1
ATOM 1278 O O . TYR A 1 165 ? 2.767 3.347 5.222 1.00 98.44 165 TYR A O 1
ATOM 1286 N N . HIS A 1 166 ? 4.962 3.462 4.741 1.00 97.69 166 HIS A N 1
ATOM 1287 C CA . HIS A 1 166 ? 5.403 3.316 6.133 1.00 97.69 166 HIS A CA 1
ATOM 1288 C C . HIS A 1 166 ? 4.930 4.456 7.043 1.00 97.69 166 HIS A C 1
ATOM 1290 O O . HIS A 1 166 ? 4.472 4.195 8.153 1.00 97.69 166 HIS A O 1
ATOM 1296 N N . GLU A 1 167 ? 4.962 5.709 6.587 1.00 98.12 167 GLU A N 1
ATOM 1297 C CA . GLU A 1 167 ? 4.457 6.849 7.371 1.00 98.12 167 GLU A CA 1
ATOM 1298 C C . GLU A 1 167 ? 2.956 6.719 7.690 1.00 98.12 167 GLU A C 1
ATOM 1300 O O . GLU A 1 167 ? 2.513 6.978 8.818 1.00 98.12 167 GLU A O 1
ATOM 1305 N N . ILE A 1 168 ? 2.162 6.285 6.708 1.00 98.06 168 ILE A N 1
ATOM 1306 C CA . ILE A 1 168 ? 0.728 6.028 6.893 1.00 98.06 168 ILE A CA 1
ATOM 1307 C C . ILE A 1 168 ? 0.531 4.812 7.816 1.00 98.06 168 ILE A C 1
ATOM 1309 O O . ILE A 1 168 ? -0.327 4.834 8.70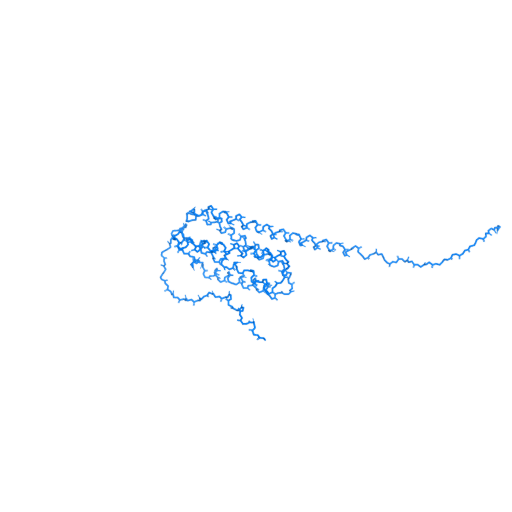3 1.00 98.06 168 ILE A O 1
ATOM 1313 N N . GLN A 1 169 ? 1.353 3.771 7.676 1.00 95.81 169 GLN A N 1
ATOM 1314 C CA . GLN A 1 169 ? 1.313 2.567 8.510 1.00 95.81 169 GLN A CA 1
ATOM 1315 C C . GLN A 1 169 ? 1.634 2.871 9.985 1.00 95.81 169 GLN A C 1
ATOM 1317 O O . GLN A 1 169 ? 0.931 2.407 10.887 1.00 95.81 169 GLN A O 1
ATOM 1322 N N . ASP A 1 170 ? 2.630 3.715 10.248 1.00 96.75 170 ASP A N 1
ATOM 1323 C CA . ASP A 1 170 ? 2.991 4.177 11.591 1.00 96.75 170 ASP A CA 1
ATOM 1324 C C . ASP A 1 170 ? 1.817 4.854 12.299 1.00 96.75 170 ASP A C 1
ATOM 1326 O O . ASP A 1 170 ? 1.632 4.704 13.512 1.00 96.75 170 ASP A O 1
ATOM 1330 N N . THR A 1 171 ? 1.002 5.588 11.544 1.00 96.88 171 THR A N 1
ATOM 1331 C CA . THR A 1 171 ? -0.215 6.219 12.057 1.00 96.88 171 THR A CA 1
ATOM 1332 C C . THR A 1 171 ? -1.229 5.167 12.515 1.00 96.88 171 THR A C 1
ATOM 1334 O O . THR A 1 171 ? -1.713 5.245 13.647 1.00 96.88 171 THR A O 1
ATOM 1337 N N . GLY A 1 172 ? -1.463 4.114 11.727 1.00 94.88 172 GLY A N 1
ATOM 1338 C CA . GLY A 1 172 ? -2.327 2.996 12.128 1.00 94.88 172 GLY A CA 1
ATOM 1339 C C . GLY A 1 172 ? -1.808 2.242 13.362 1.00 94.88 172 GLY A C 1
ATOM 1340 O O . GLY A 1 172 ? -2.569 1.956 14.291 1.00 94.88 172 GLY A O 1
ATOM 1341 N N . PHE A 1 173 ? -0.498 1.985 13.449 1.00 94.4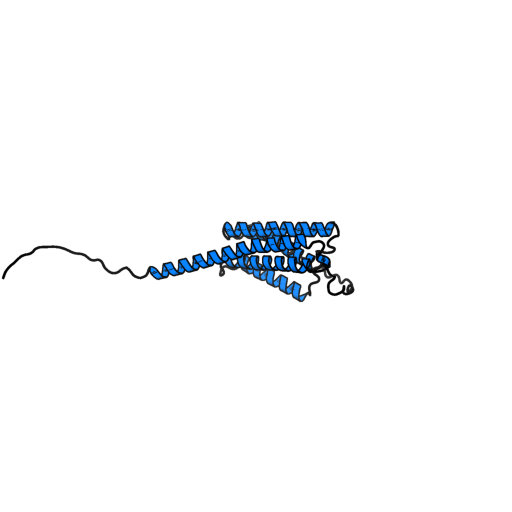4 173 PHE A N 1
ATOM 1342 C CA . PHE A 1 173 ? 0.096 1.356 14.637 1.00 94.44 173 PHE A CA 1
ATOM 1343 C C . PHE A 1 173 ? -0.050 2.214 15.898 1.00 94.44 173 PHE A C 1
ATOM 1345 O O . PHE A 1 173 ? -0.274 1.672 16.986 1.00 94.44 173 PHE A O 1
ATOM 1352 N N . LYS A 1 174 ? 0.063 3.543 15.782 1.00 94.69 174 LYS A N 1
ATOM 1353 C CA . LYS A 1 174 ? -0.191 4.466 16.901 1.00 94.69 174 LYS A CA 1
ATOM 1354 C C . LYS A 1 174 ? -1.642 4.370 17.370 1.00 94.69 174 LYS A C 1
ATOM 1356 O O . LYS A 1 174 ? -1.856 4.255 18.575 1.00 94.69 174 LYS A O 1
ATOM 1361 N N . MET A 1 175 ? -2.614 4.334 16.454 1.00 91.31 175 MET A N 1
ATOM 1362 C CA . MET A 1 175 ? -4.034 4.183 16.803 1.00 91.31 175 MET A CA 1
ATOM 1363 C C . MET A 1 175 ? -4.304 2.878 17.568 1.00 91.31 175 MET A C 1
ATOM 1365 O O . MET A 1 175 ? -4.964 2.908 18.609 1.00 91.31 175 MET A O 1
ATOM 1369 N N . LEU A 1 176 ? -3.734 1.747 17.127 1.00 89.81 176 LEU A N 1
ATOM 1370 C CA . LEU A 1 176 ? -3.865 0.467 17.843 1.00 89.81 176 LEU A CA 1
ATOM 1371 C C . LEU A 1 176 ? -3.274 0.524 19.255 1.00 89.81 176 LEU A C 1
ATOM 1373 O O . LEU A 1 176 ? -3.901 0.059 20.209 1.00 89.81 176 LEU A O 1
ATOM 1377 N N . LYS A 1 177 ? -2.080 1.108 19.409 1.00 88.62 177 LYS A N 1
ATOM 1378 C CA . LYS A 1 177 ? -1.422 1.240 20.719 1.00 88.62 177 LYS A CA 1
ATOM 1379 C C . LYS A 1 177 ? -2.239 2.112 21.669 1.00 88.62 177 LYS A C 1
ATOM 1381 O O . LYS A 1 177 ? -2.447 1.721 22.815 1.00 88.62 177 LYS A O 1
ATOM 1386 N N . THR A 1 178 ? -2.729 3.258 21.201 1.00 85.69 178 THR A N 1
ATOM 1387 C CA . THR A 1 178 ? -3.560 4.161 22.009 1.00 85.69 178 THR A CA 1
ATOM 1388 C C . THR A 1 178 ? -4.854 3.475 22.444 1.00 85.69 178 THR A C 1
ATOM 1390 O O . THR A 1 178 ? -5.174 3.495 23.631 1.00 85.69 178 THR A O 1
ATOM 1393 N N . GLY A 1 179 ? -5.547 2.787 21.527 1.00 78.75 179 GLY A N 1
ATOM 1394 C CA . GLY A 1 179 ? -6.762 2.029 21.845 1.00 78.75 179 GLY A CA 1
ATOM 1395 C C . GLY A 1 179 ? -6.534 0.940 22.901 1.00 78.75 179 GLY A C 1
ATOM 1396 O O . GLY A 1 179 ? -7.304 0.834 23.858 1.00 78.75 179 GLY A O 1
ATOM 1397 N N . ALA A 1 180 ? -5.433 0.189 22.792 1.00 70.25 180 ALA A N 1
ATOM 1398 C CA . ALA A 1 180 ? -5.060 -0.838 23.767 1.00 70.25 180 ALA A CA 1
ATOM 1399 C C . ALA A 1 180 ? -4.759 -0.254 25.162 1.00 70.25 180 ALA A C 1
ATOM 1401 O O . ALA A 1 180 ? -5.184 -0.810 26.177 1.00 70.25 180 ALA A O 1
ATOM 1402 N N . ILE A 1 181 ? -4.070 0.892 25.227 1.00 67.19 181 ILE A N 1
ATOM 1403 C CA . ILE A 1 181 ? -3.770 1.590 26.488 1.00 67.19 181 ILE A CA 1
ATOM 1404 C C . ILE A 1 181 ? -5.057 2.100 27.149 1.00 67.19 181 ILE A C 1
ATOM 1406 O O . ILE A 1 181 ? -5.228 1.957 28.365 1.00 67.19 181 ILE A O 1
ATOM 1410 N N . THR A 1 182 ? -5.986 2.665 26.372 1.00 73.25 182 THR A N 1
ATOM 1411 C CA . THR A 1 182 ? -7.282 3.131 26.888 1.00 73.25 182 THR A CA 1
ATOM 1412 C C . THR A 1 182 ? -8.108 1.978 27.461 1.00 73.25 182 THR A C 1
ATOM 1414 O O . THR A 1 182 ? -8.641 2.112 28.564 1.00 73.25 182 THR A O 1
ATOM 1417 N N . ALA A 1 183 ? -8.156 0.829 26.779 1.00 66.44 183 ALA A N 1
ATOM 1418 C CA . ALA A 1 183 ? -8.863 -0.359 27.261 1.00 66.44 183 ALA A CA 1
ATOM 1419 C C . ALA A 1 183 ? -8.262 -0.914 28.568 1.00 66.44 183 ALA A C 1
ATOM 1421 O O . ALA A 1 183 ? -8.991 -1.178 29.526 1.00 66.44 183 ALA A O 1
ATOM 1422 N N . ALA A 1 184 ? -6.931 -1.019 28.652 1.00 66.06 184 ALA A N 1
ATOM 1423 C CA . ALA A 1 184 ? -6.244 -1.486 29.859 1.00 66.06 184 ALA A CA 1
ATOM 1424 C C . ALA A 1 184 ? -6.479 -0.557 31.068 1.00 66.06 184 ALA A C 1
ATOM 1426 O O . ALA A 1 184 ? -6.697 -1.023 32.186 1.00 66.06 184 ALA A O 1
ATOM 1427 N N . THR A 1 185 ? -6.494 0.759 30.834 1.00 68.31 185 THR A N 1
ATOM 1428 C CA . THR A 1 185 ? -6.719 1.771 31.883 1.00 68.31 185 THR A CA 1
ATOM 1429 C C . THR A 1 185 ? -8.171 1.783 32.376 1.00 68.31 185 THR A C 1
ATOM 1431 O O . THR A 1 185 ? -8.424 2.031 33.555 1.00 68.31 185 THR A O 1
ATOM 1434 N N . ALA A 1 186 ? -9.141 1.501 31.500 1.00 67.94 186 ALA A N 1
ATOM 1435 C CA . ALA A 1 186 ? -10.543 1.354 31.891 1.00 67.94 186 ALA A CA 1
ATOM 1436 C C . ALA A 1 186 ? -10.750 0.102 32.760 1.00 67.94 186 ALA A C 1
ATOM 1438 O O . ALA A 1 186 ? -11.335 0.190 33.839 1.00 67.94 186 ALA A O 1
ATOM 1439 N N . SER A 1 187 ? -10.167 -1.033 32.358 1.00 67.50 187 SER A N 1
ATOM 1440 C CA . SER A 1 187 ? -10.273 -2.294 33.103 1.00 67.50 187 SER A CA 1
ATOM 1441 C C . SER A 1 187 ? -9.643 -2.236 34.502 1.00 67.50 187 SER A C 1
ATOM 1443 O O . SER A 1 187 ? -10.113 -2.932 35.400 1.00 67.50 187 SER A O 1
ATOM 1445 N N . SER A 1 188 ? -8.602 -1.421 34.726 1.00 66.06 188 SER A N 1
ATOM 1446 C CA . SER A 1 188 ? -8.009 -1.263 36.064 1.00 66.06 188 SER A CA 1
ATOM 1447 C C . SER A 1 188 ? -8.849 -0.378 36.994 1.00 66.06 188 SER A C 1
ATOM 1449 O O . SER A 1 188 ? -8.776 -0.516 38.215 1.00 66.06 188 SER A O 1
ATOM 1451 N N . LYS A 1 189 ? -9.643 0.547 36.438 1.00 58.53 189 LYS A N 1
ATOM 1452 C CA . LYS A 1 189 ? -10.477 1.478 37.212 1.00 58.53 189 LYS A CA 1
ATOM 1453 C C . LYS A 1 189 ? -11.705 0.790 37.811 1.00 58.53 189 LYS A C 1
ATOM 1455 O O . LYS A 1 189 ? -12.017 1.037 38.974 1.00 58.53 189 LYS A O 1
ATOM 1460 N N . ASP A 1 190 ? -12.323 -0.129 37.072 1.00 56.88 190 ASP A N 1
ATOM 1461 C CA . ASP A 1 190 ? -13.481 -0.897 37.554 1.00 56.88 190 ASP A CA 1
ATOM 1462 C C . ASP A 1 190 ? -13.111 -1.900 38.659 1.00 56.88 190 ASP A C 1
ATOM 1464 O O . ASP A 1 190 ? -13.904 -2.151 39.563 1.00 56.88 190 ASP A O 1
ATOM 1468 N N . ALA A 1 191 ? -11.870 -2.398 38.675 1.00 56.84 191 ALA A N 1
ATOM 1469 C CA . ALA A 1 191 ? -11.386 -3.300 39.722 1.00 56.84 191 ALA A CA 1
ATOM 1470 C C . ALA A 1 191 ? -11.186 -2.627 41.099 1.00 56.84 191 ALA A C 1
ATOM 1472 O O . ALA A 1 191 ? -11.022 -3.326 42.096 1.00 56.84 191 ALA A O 1
ATOM 1473 N N . THR A 1 192 ? -11.204 -1.288 41.181 1.00 53.59 192 THR A N 1
ATOM 1474 C CA . THR A 1 192 ? -10.900 -0.544 42.424 1.00 53.59 192 THR A CA 1
ATOM 1475 C C . THR A 1 192 ? -12.152 0.071 43.082 1.00 53.59 192 THR A C 1
ATOM 1477 O O . THR A 1 192 ? -12.049 0.712 44.123 1.00 53.59 192 THR A O 1
ATOM 1480 N N . SER A 1 193 ? -13.353 -0.119 42.514 1.00 51.44 193 SER A N 1
ATOM 1481 C CA . SER A 1 193 ? -14.601 0.509 42.998 1.00 51.44 193 SER A CA 1
ATOM 1482 C C . SER A 1 193 ? -15.480 -0.383 43.898 1.00 51.44 193 SER A C 1
ATOM 1484 O O . SER A 1 193 ? -16.544 0.065 44.329 1.00 51.44 193 SER A O 1
ATOM 1486 N N . THR A 1 194 ? -15.079 -1.620 44.205 1.00 46.34 194 THR A N 1
ATOM 1487 C CA . THR A 1 194 ? -15.957 -2.604 44.881 1.00 46.34 194 THR A CA 1
ATOM 1488 C C . THR A 1 194 ? -15.661 -2.818 46.368 1.00 46.34 194 THR A C 1
ATOM 1490 O O . THR A 1 194 ? -15.997 -3.870 46.902 1.00 46.34 194 THR A O 1
ATOM 1493 N N . ASP A 1 195 ? -15.062 -1.855 47.073 1.00 49.41 195 ASP A N 1
ATOM 1494 C CA . ASP A 1 195 ? -14.930 -1.973 48.531 1.00 49.41 195 ASP A CA 1
ATOM 1495 C C . ASP A 1 195 ? -14.939 -0.609 49.230 1.00 49.41 195 ASP A C 1
ATOM 1497 O O . ASP A 1 195 ? -13.891 -0.008 49.441 1.00 49.41 195 ASP A O 1
ATOM 1501 N N . SER A 1 196 ? -16.134 -0.071 49.518 1.00 48.41 196 SER A N 1
ATOM 1502 C CA . SER A 1 196 ? -16.382 0.961 50.549 1.00 48.41 196 SER A CA 1
ATOM 1503 C C . SER A 1 196 ? -17.881 1.288 50.668 1.00 48.41 196 SER A C 1
ATOM 1505 O O . SER A 1 196 ? -18.315 2.409 50.400 1.00 48.41 196 SER A O 1
ATOM 1507 N N . SER A 1 197 ? -18.712 0.334 51.099 1.00 46.66 197 SER A N 1
ATOM 1508 C CA . SER A 1 197 ? -20.035 0.676 51.650 1.00 46.66 197 SER A CA 1
ATOM 1509 C C . SER A 1 197 ? -20.445 -0.252 52.795 1.00 46.66 197 SER A C 1
ATOM 1511 O O . SER A 1 197 ? -21.194 -1.206 52.613 1.00 46.66 197 SER A O 1
ATOM 1513 N N . SER A 1 198 ? -19.933 0.034 53.989 1.00 42.25 198 SER A N 1
ATOM 1514 C CA . SER A 1 198 ? -20.395 -0.401 55.322 1.00 42.25 198 SER A CA 1
ATOM 1515 C C . SER A 1 198 ? -19.574 0.452 56.304 1.00 42.25 198 SER A C 1
ATOM 1517 O O . SER A 1 198 ? -18.358 0.456 56.198 1.00 42.25 198 SER A O 1
ATOM 1519 N N . THR A 1 199 ? -20.043 1.286 57.229 1.00 39.62 199 THR A N 1
ATOM 1520 C CA . THR A 1 199 ? -21.319 1.439 57.923 1.00 39.62 199 THR A CA 1
ATOM 1521 C C . THR A 1 199 ? -21.270 2.826 58.587 1.00 39.62 199 THR A C 1
ATOM 1523 O O . THR A 1 199 ? -20.291 3.150 59.258 1.00 39.62 199 THR A O 1
ATOM 1526 N N . LYS A 1 200 ? -22.308 3.656 58.444 1.00 46.94 200 LYS A N 1
ATOM 1527 C CA . LYS A 1 200 ? -22.550 4.803 59.337 1.00 46.94 200 LYS A CA 1
ATOM 1528 C C . LYS A 1 200 ? -23.978 4.707 59.858 1.00 46.94 200 LYS A C 1
ATOM 1530 O O . LYS A 1 200 ? -24.921 4.926 59.108 1.00 46.94 200 LYS A O 1
ATOM 1535 N N . SER A 1 201 ? -24.120 4.452 61.153 1.00 43.78 201 SER A N 1
ATOM 1536 C CA . SER A 1 201 ? -25.317 4.801 61.916 1.00 43.78 201 SER A CA 1
ATOM 1537 C C . SER A 1 201 ? -24.878 5.386 63.253 1.00 43.78 201 SER A C 1
ATOM 1539 O O . SER A 1 201 ? -24.118 4.781 64.004 1.00 43.78 201 SER A O 1
ATOM 1541 N N . ASN A 1 202 ? -25.327 6.615 63.466 1.00 46.28 202 ASN A N 1
ATOM 1542 C CA . ASN A 1 202 ? -24.999 7.558 64.521 1.00 46.28 202 ASN A CA 1
ATOM 1543 C C . ASN A 1 202 ? -26.255 7.789 65.371 1.00 46.28 202 ASN A C 1
ATOM 1545 O O . ASN A 1 202 ? -27.288 8.065 64.774 1.00 46.28 202 ASN A O 1
ATOM 1549 N N . THR A 1 203 ? -26.135 7.771 66.700 1.00 44.59 203 THR A N 1
ATOM 1550 C CA . THR A 1 203 ? -26.978 8.482 67.695 1.00 44.59 203 THR A CA 1
ATOM 1551 C C . THR A 1 203 ? -26.198 8.427 69.021 1.00 44.59 203 THR A C 1
ATOM 1553 O O . THR A 1 203 ? -25.877 7.330 69.461 1.00 44.59 203 THR A O 1
ATOM 1556 N N . GLY A 1 204 ? -25.672 9.508 69.610 1.00 42.19 204 GLY A N 1
ATOM 1557 C CA . GLY A 1 204 ? -26.365 10.609 70.306 1.00 42.19 204 GLY A CA 1
ATOM 1558 C C . GLY A 1 204 ? -26.018 10.543 71.815 1.00 42.19 204 GLY A C 1
ATOM 1559 O O . GLY A 1 204 ? -26.326 9.537 72.434 1.00 42.19 204 GLY A O 1
ATOM 1560 N N . SER A 1 205 ? -25.164 11.444 72.343 1.00 45.34 205 SER A N 1
ATOM 1561 C CA . SER A 1 205 ? -25.445 12.461 73.405 1.00 45.34 205 SER A CA 1
ATOM 1562 C C . SER A 1 205 ? -26.190 11.949 74.661 1.00 45.34 205 SER A C 1
ATOM 1564 O O . SER A 1 205 ? -27.212 11.304 74.510 1.00 45.34 205 SER A O 1
ATOM 1566 N N . THR A 1 206 ? -25.848 12.206 75.936 1.00 50.34 206 THR A N 1
ATOM 1567 C CA . THR A 1 206 ? -25.132 13.292 76.654 1.00 50.34 206 THR A CA 1
ATOM 1568 C C . THR A 1 206 ? -24.973 12.906 78.151 1.00 50.34 206 THR A C 1
ATOM 1570 O O . THR A 1 206 ? -25.741 12.082 78.632 1.00 50.34 206 THR A O 1
ATOM 1573 N N . HIS A 1 207 ? -24.126 13.657 78.886 1.00 44.53 207 HIS A N 1
ATOM 1574 C CA . HIS A 1 207 ? -24.174 13.975 80.340 1.00 44.53 207 HIS A CA 1
ATOM 1575 C C . HIS A 1 207 ? -23.380 13.097 81.348 1.00 44.53 207 HIS A C 1
ATOM 1577 O O . HIS A 1 207 ? -23.660 11.919 81.526 1.00 44.53 207 HIS A O 1
ATOM 1583 N N . GLY A 1 208 ? -22.405 13.712 82.046 1.00 40.50 208 GLY A N 1
ATOM 1584 C CA . GLY A 1 208 ? -21.806 13.220 83.311 1.00 40.50 208 GLY A CA 1
ATOM 1585 C C . GLY A 1 208 ? -22.589 13.722 84.544 1.00 40.50 208 GLY A C 1
ATOM 1586 O O . GLY A 1 208 ? -23.739 14.116 84.357 1.00 40.50 208 GLY A O 1
ATOM 1587 N N . PRO A 1 209 ? -22.008 13.851 85.765 1.00 61.56 209 PRO A N 1
ATOM 1588 C CA . PRO A 1 209 ? -20.717 13.360 86.273 1.00 6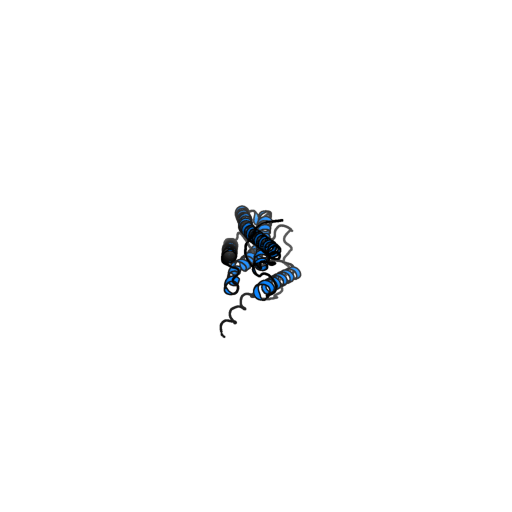1.56 209 PRO A CA 1
ATOM 1589 C C . PRO A 1 209 ? -20.783 12.681 87.683 1.00 61.56 209 PRO A C 1
ATOM 1591 O O . PRO A 1 209 ? -21.764 12.812 88.399 1.00 61.56 209 PRO A O 1
ATOM 1594 N N . SER A 1 210 ? -19.645 12.106 88.108 1.00 47.75 210 SER A N 1
ATOM 1595 C CA . SER A 1 210 ? -19.090 12.063 89.489 1.00 47.75 210 SER A CA 1
ATOM 1596 C C . SER A 1 210 ? -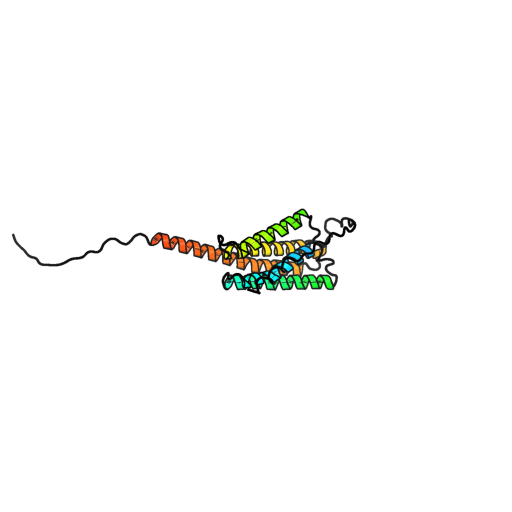19.714 11.222 90.634 1.00 47.75 210 SER A C 1
ATOM 1598 O O . SER A 1 210 ? -20.909 11.266 90.890 1.00 47.75 210 SER A O 1
ATOM 1600 N N . GLN A 1 211 ? -18.785 10.643 91.419 1.00 48.81 211 GLN A N 1
ATOM 1601 C CA . GLN A 1 211 ? -18.851 10.034 92.772 1.00 48.81 211 GLN A CA 1
ATOM 1602 C C . GLN A 1 211 ? -19.564 8.668 92.866 1.00 48.81 211 GLN A C 1
ATOM 1604 O O . GLN A 1 211 ? -20.633 8.485 92.303 1.00 48.81 211 GLN A O 1
ATOM 1609 N N . ASN A 1 212 ? -19.019 7.637 93.520 1.00 47.72 212 ASN A N 1
ATOM 1610 C CA . ASN A 1 212 ? -18.154 7.566 94.705 1.00 47.72 212 ASN A CA 1
ATOM 1611 C C . ASN A 1 212 ? -17.266 6.309 94.646 1.00 47.72 212 ASN A C 1
ATOM 1613 O O . ASN A 1 212 ? -17.763 5.292 94.109 1.00 47.72 212 ASN A O 1
#

pLDDT: mean 77.58, std 21.28, range [29.67, 98.75]

Sequence (212 aa):
MKNALLLCSLLGFVILSTGCPRQPATAPGESPEGYALLYNVASQEQDVDKLLWIKEPGPEISAWVKEIATFNKEVATQLQAWKKDGSVENLDNLALPPAEMKARARAASQTTGDLLFDTDTDLRVVMIYSQLQSLGYCSDLCYAIAELPYGKPHADTLHEWEKRYHEIQDTGFKMLKTGAITAATASSKDATSTDSSSTKSNTGSTHGPSQN